Protein AF-D3DZU5-F1 (afdb_monomer)

Sequence (334 aa):
MDNINKTKTSLAKFEEFFSTVYKDEVMEVLEKYPEERTLVVDYENLEMFDPDLADLLIEKPDEVIAASQKAIKNIDPLMKDPKLDIKFKNVSNCIDFVNADSKYIGKLISFEAKVMEAKEPKPILDIAVYECRGCMSLREIPQTINSSLEPSLCPECGGRSFRLLQDESEFLESQLLIVSSDDTSKSLKVLLLRDECSFDLYSMGQEVRITGILKSFSSNYGYEYFLECNLIEILNDSEDSEYDEYGNRNSPEYRTWQKVVIDSDRVCQCCGGSKHLEAHHIFSYQNNPSYRVNLENGIALCKWCHSKYHSYYGKDASPKSLIRFLKRFGRYDG

InterPro domains:
  IPR002711 HNH endonuclease [PF01844] (268-311)
  IPR003615 HNH nuclease [cd00085] (255-310)
  IPR012340 Nucleic acid-binding, OB-fold [G3DSA:2.40.50.140] (101-219)
  IPR012340 Nucleic acid-binding, OB-fold [SSF50249] (16-219)
  IPR027925 MCM, N-terminal domain [PF14551] (13-75)
  IPR031327 Mini-chromosome maintenance protein [PTHR11630] (8-238)
  IPR033762 MCM OB domain [PF17207] (101-216)

Secondary structure (DSSP, 8-state):
-HHHHHHHHHHHHHHHHHHHTSHHHHHHHHHSTTT--EEEEEHHHHHHH-HHHHHHHHH-HHHHHHHHHHHHHHH-TT-----PEEEEES-S-B--GGG-SGGGTTSEEEEEEEEEEEPPPEEEEEEEEEEETTT--EEEEE-BTTB----SS-TTT----EEE-GGGSEEEEEEEEEEE-TT-S-EEEEEEEGGG--SSS--TT-EEEEEEEEEEEEETTEEEEEEEEEEEEETT--SS-TT-SS--TTSHHHHHHHHHHHHHH-S-TTT---SSEEEEESS-TTT-GGGTT-GGGEEEEEHHHHHHHHHHH-S---HHHHHHHHHHH-----

pLDDT: mean 88.29, std 12.1, range [35.97, 98.38]

Organism: Methanobrevibacter ruminantium (strain ATCC 35063 / DSM 1093 / JCM 13430 / OCM 146 / M1) (NCBI:txid634498)

Structure (mmCIF, N/CA/C/O backbone):
data_AF-D3DZU5-F1
#
_entry.id   AF-D3DZU5-F1
#
loop_
_atom_site.group_PDB
_atom_site.id
_atom_site.type_symbol
_atom_site.label_atom_id
_atom_site.label_alt_id
_atom_site.label_comp_id
_atom_site.label_asym_id
_atom_site.label_entity_id
_atom_site.label_seq_id
_atom_site.pdbx_PDB_ins_code
_atom_site.Cartn_x
_atom_site.Cartn_y
_atom_site.Cartn_z
_atom_site.occupancy
_atom_site.B_iso_or_equiv
_atom_site.auth_seq_id
_atom_site.auth_comp_id
_atom_site.auth_asym_id
_atom_site.auth_atom_id
_atom_site.pdbx_PDB_model_num
ATOM 1 N N . MET A 1 1 ? 29.042 -11.470 -1.146 1.00 41.59 1 MET A N 1
ATOM 2 C CA . MET A 1 1 ? 28.561 -12.864 -1.020 1.00 41.59 1 MET A CA 1
ATOM 3 C C . MET A 1 1 ? 27.456 -12.990 0.030 1.00 41.59 1 MET A C 1
ATOM 5 O O . MET A 1 1 ? 26.581 -13.820 -0.165 1.00 41.59 1 MET A O 1
ATOM 9 N N . ASP A 1 2 ? 27.408 -12.122 1.049 1.00 56.72 2 ASP A N 1
ATOM 10 C CA . ASP A 1 2 ? 26.406 -12.210 2.128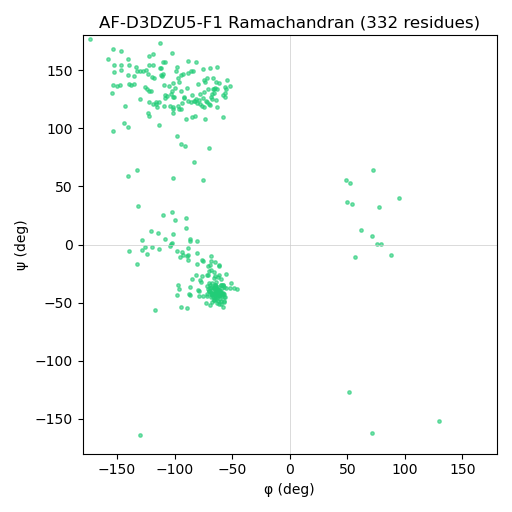 1.00 56.72 2 ASP A CA 1
ATOM 11 C C . ASP A 1 2 ? 24.973 -11.822 1.728 1.00 56.72 2 ASP A C 1
ATOM 13 O O . ASP A 1 2 ? 24.032 -12.471 2.172 1.00 56.72 2 ASP A O 1
ATOM 17 N N . ASN A 1 3 ? 24.780 -10.830 0.845 1.00 50.22 3 ASN A N 1
ATOM 18 C CA . ASN A 1 3 ? 23.428 -10.416 0.432 1.00 50.22 3 ASN A CA 1
ATOM 19 C C . ASN A 1 3 ? 22.677 -11.517 -0.332 1.00 50.22 3 ASN A C 1
ATOM 21 O O . ASN A 1 3 ? 21.539 -11.792 0.009 1.00 50.22 3 ASN A O 1
ATOM 25 N N . ILE A 1 4 ? 23.318 -12.204 -1.287 1.00 53.94 4 ILE A N 1
ATOM 26 C CA . ILE A 1 4 ? 22.681 -13.275 -2.087 1.00 53.94 4 ILE A CA 1
ATOM 27 C C . ILE A 1 4 ? 22.263 -14.461 -1.206 1.00 53.94 4 ILE A C 1
ATOM 29 O O . ILE A 1 4 ? 21.234 -15.087 -1.454 1.00 53.94 4 ILE A O 1
ATOM 33 N N . ASN A 1 5 ? 23.053 -14.771 -0.174 1.00 60.03 5 ASN A N 1
ATOM 34 C CA . ASN A 1 5 ? 22.693 -15.811 0.784 1.00 60.03 5 ASN A CA 1
ATOM 35 C C . ASN A 1 5 ? 21.493 -15.377 1.632 1.00 60.03 5 ASN A C 1
ATOM 37 O O . ASN A 1 5 ? 20.562 -16.159 1.769 1.00 60.03 5 ASN A O 1
ATOM 41 N N . LYS A 1 6 ? 21.453 -14.123 2.105 1.00 60.25 6 LYS A N 1
ATOM 42 C CA . LYS A 1 6 ? 20.307 -13.594 2.862 1.00 60.25 6 LYS A CA 1
ATOM 43 C C . LYS A 1 6 ? 19.007 -13.570 2.048 1.00 60.25 6 LYS A C 1
ATOM 45 O O . LYS A 1 6 ? 17.983 -13.965 2.590 1.00 60.25 6 LYS A O 1
ATOM 50 N N . THR A 1 7 ? 19.036 -13.205 0.760 1.00 60.00 7 THR A N 1
ATOM 51 C CA . THR A 1 7 ? 17.828 -13.208 -0.098 1.00 60.00 7 THR A CA 1
ATOM 52 C C . THR A 1 7 ? 17.324 -14.618 -0.417 1.00 60.00 7 THR A C 1
ATOM 54 O O . THR A 1 7 ? 16.126 -14.839 -0.566 1.00 60.00 7 THR A O 1
ATOM 57 N N . LYS A 1 8 ? 18.224 -15.603 -0.533 1.00 63.75 8 LYS A N 1
ATOM 58 C CA . LYS A 1 8 ? 17.819 -17.013 -0.664 1.00 63.75 8 LYS A CA 1
ATOM 59 C C . LYS A 1 8 ? 17.212 -17.546 0.631 1.00 63.75 8 LYS A C 1
ATOM 61 O O . LYS A 1 8 ? 16.258 -18.313 0.574 1.00 63.75 8 LYS A O 1
ATOM 66 N N . THR A 1 9 ? 17.746 -17.122 1.776 1.00 81.31 9 THR A N 1
ATOM 67 C CA . THR A 1 9 ? 17.198 -17.478 3.085 1.00 81.31 9 THR A CA 1
ATOM 68 C C . THR A 1 9 ? 15.821 -16.854 3.311 1.00 81.31 9 THR A C 1
ATOM 70 O O . THR A 1 9 ? 14.936 -17.553 3.788 1.00 81.31 9 THR A O 1
ATOM 73 N N . SER A 1 10 ? 15.601 -15.585 2.943 1.00 83.00 10 SER A N 1
ATOM 74 C CA . SER A 1 10 ? 14.292 -14.935 3.120 1.00 83.00 10 SER A CA 1
ATOM 75 C C . SER A 1 10 ? 13.194 -15.591 2.284 1.00 83.00 10 SER A C 1
ATOM 77 O O . SER A 1 10 ? 12.098 -15.795 2.791 1.00 83.00 10 SER A O 1
ATOM 79 N N . LEU A 1 11 ? 13.493 -15.990 1.044 1.00 92.12 11 LEU A N 1
ATOM 80 C CA . LEU A 1 11 ? 12.540 -16.705 0.191 1.00 92.12 11 LEU A CA 1
ATOM 81 C C . LEU A 1 11 ? 12.083 -18.026 0.823 1.00 92.12 11 LEU A C 1
ATOM 83 O O . LEU A 1 11 ? 10.885 -18.240 0.954 1.00 92.12 11 LEU A O 1
ATOM 87 N N . ALA A 1 12 ? 13.018 -18.873 1.265 1.00 92.38 12 ALA A N 1
ATOM 88 C CA . ALA A 1 12 ? 12.675 -20.156 1.882 1.00 92.38 12 ALA A CA 1
ATOM 89 C C . ALA A 1 12 ? 11.871 -19.975 3.183 1.00 92.38 12 ALA A C 1
ATOM 91 O O . ALA A 1 12 ? 10.918 -20.708 3.432 1.00 92.38 12 ALA A O 1
ATOM 92 N N . LYS A 1 13 ? 12.219 -18.961 3.988 1.00 93.75 13 LYS A N 1
ATOM 93 C CA . LYS A 1 13 ? 11.464 -18.618 5.200 1.00 93.75 13 LYS A CA 1
ATOM 94 C C . LYS A 1 13 ? 10.037 -18.165 4.878 1.00 93.75 13 LYS A C 1
ATOM 96 O O . LYS A 1 13 ? 9.116 -18.572 5.573 1.00 93.75 13 LYS A O 1
ATOM 101 N N . PHE A 1 14 ? 9.829 -17.373 3.822 1.00 96.00 14 PHE A N 1
ATOM 102 C CA . PHE A 1 14 ? 8.476 -16.996 3.399 1.00 96.00 14 PHE A CA 1
ATOM 103 C C . PHE A 1 14 ? 7.679 -18.172 2.833 1.00 96.00 14 PHE A C 1
ATOM 105 O O . PHE A 1 14 ? 6.482 -18.252 3.088 1.00 96.00 14 PHE A O 1
ATOM 112 N N . GLU A 1 15 ? 8.309 -19.096 2.102 1.00 94.31 15 GLU A N 1
ATOM 113 C CA . GLU A 1 15 ? 7.637 -20.320 1.640 1.00 94.31 15 GLU A CA 1
ATOM 114 C C . GLU A 1 15 ? 7.107 -21.132 2.828 1.00 94.31 15 GLU A C 1
ATOM 116 O O . GLU A 1 15 ? 5.956 -21.571 2.813 1.00 94.31 15 GLU A O 1
ATOM 121 N N . GLU A 1 16 ? 7.913 -21.282 3.882 1.00 94.62 16 GLU A N 1
ATOM 122 C CA . GLU A 1 16 ? 7.499 -21.939 5.123 1.00 94.62 16 GLU A CA 1
ATOM 123 C C . GLU A 1 16 ? 6.405 -21.149 5.853 1.00 94.62 16 GLU A C 1
ATOM 125 O O . GLU A 1 16 ? 5.376 -21.722 6.214 1.00 94.62 16 GLU A O 1
ATOM 130 N N . PHE A 1 17 ? 6.582 -19.837 6.017 1.00 95.44 17 PHE A N 1
ATOM 131 C CA . PHE A 1 17 ? 5.626 -18.952 6.685 1.00 95.44 17 PHE A CA 1
ATOM 132 C C . PHE A 1 17 ? 4.240 -18.992 6.030 1.00 95.44 17 PHE A C 1
ATOM 134 O O . PHE A 1 17 ? 3.236 -19.220 6.705 1.00 95.44 17 PHE A O 1
ATOM 141 N N . PHE A 1 18 ? 4.177 -18.852 4.706 1.00 95.06 18 PHE A N 1
ATOM 142 C CA . PHE A 1 18 ? 2.924 -18.906 3.956 1.00 95.06 18 PHE A CA 1
ATOM 143 C C . PHE A 1 18 ? 2.328 -20.314 3.887 1.00 95.06 18 PHE A C 1
ATOM 145 O O . PHE A 1 18 ? 1.116 -20.451 3.796 1.00 95.06 18 PHE A O 1
ATOM 152 N N . SER A 1 19 ? 3.140 -21.369 3.980 1.00 91.88 19 SER A N 1
ATOM 153 C CA . SER A 1 19 ? 2.632 -22.750 4.000 1.00 91.88 19 SER A CA 1
ATOM 154 C C . SER A 1 19 ? 2.122 -23.198 5.372 1.00 91.88 19 SER A C 1
ATOM 156 O O . SER A 1 19 ? 1.434 -24.219 5.459 1.00 91.88 19 SER A O 1
ATOM 158 N N . THR A 1 20 ? 2.485 -22.486 6.443 1.00 91.12 20 THR A N 1
ATOM 159 C CA . THR A 1 20 ? 2.201 -22.890 7.829 1.00 91.12 20 THR A CA 1
ATOM 160 C C . THR A 1 20 ? 1.298 -21.904 8.558 1.00 91.12 20 THR A C 1
ATOM 162 O O . THR A 1 20 ? 0.249 -22.315 9.044 1.00 91.12 20 THR A O 1
ATOM 165 N N . VAL A 1 21 ? 1.682 -20.628 8.626 1.00 92.69 21 VAL A N 1
ATOM 166 C CA . VAL A 1 21 ? 0.993 -19.596 9.414 1.00 92.69 21 VAL A CA 1
ATOM 167 C C . VAL A 1 21 ? -0.152 -18.959 8.627 1.00 92.69 21 VAL A C 1
ATOM 169 O O . VAL A 1 21 ? -1.230 -18.804 9.180 1.00 92.69 21 VAL A O 1
ATOM 172 N N . TYR A 1 22 ? 0.071 -18.639 7.346 1.00 92.88 22 TYR A N 1
ATOM 173 C CA . TYR A 1 22 ? -0.879 -17.912 6.475 1.00 92.88 22 TYR A CA 1
ATOM 174 C C . TYR A 1 22 ? -1.488 -18.787 5.370 1.00 92.88 22 TYR A C 1
ATOM 176 O O . TYR A 1 22 ? -1.835 -18.317 4.286 1.00 92.88 22 TYR A O 1
ATOM 184 N N . LYS A 1 23 ? -1.544 -20.101 5.599 1.00 91.56 23 LYS A N 1
ATOM 185 C CA . LYS A 1 23 ? -1.913 -21.063 4.558 1.00 91.56 23 LYS A CA 1
ATOM 186 C C . LYS A 1 23 ? -3.328 -20.828 4.033 1.00 91.56 23 LYS A C 1
ATOM 188 O O . LYS A 1 23 ? -3.546 -20.900 2.824 1.00 91.56 23 LYS A O 1
ATOM 193 N N . ASP A 1 24 ? -4.275 -20.591 4.933 1.00 91.06 24 ASP A N 1
ATOM 194 C CA . ASP A 1 24 ? -5.689 -20.480 4.585 1.00 91.06 24 ASP A CA 1
ATOM 195 C C . ASP A 1 24 ? -5.962 -19.164 3.840 1.00 91.06 24 ASP A C 1
ATOM 197 O O . ASP A 1 24 ? -6.602 -19.179 2.791 1.00 91.06 24 ASP A O 1
ATOM 201 N N . GLU A 1 25 ? -5.371 -18.058 4.294 1.00 93.00 25 GLU A N 1
ATOM 202 C CA . GLU A 1 25 ? -5.458 -16.739 3.662 1.00 93.00 25 GLU A CA 1
ATOM 203 C C . GLU A 1 25 ? -4.819 -16.735 2.269 1.00 93.00 25 GLU A C 1
ATOM 205 O O . GLU A 1 25 ? -5.371 -16.176 1.321 1.00 93.00 25 GLU A O 1
ATOM 210 N N . VAL A 1 26 ? -3.669 -17.399 2.111 1.00 91.62 26 VAL A N 1
ATOM 211 C CA . VAL A 1 26 ? -3.023 -17.554 0.801 1.00 91.62 26 VAL A CA 1
ATOM 212 C C . VAL A 1 26 ? -3.919 -18.351 -0.145 1.00 91.62 26 VAL A C 1
ATOM 214 O O . VAL A 1 26 ? -4.090 -17.947 -1.293 1.00 91.62 26 VAL A O 1
ATOM 217 N N . MET A 1 27 ? -4.517 -19.458 0.310 1.00 89.50 27 MET A N 1
ATOM 218 C CA . MET A 1 27 ? -5.436 -20.241 -0.524 1.00 89.50 27 MET A CA 1
ATOM 219 C C . MET A 1 27 ? -6.667 -19.423 -0.932 1.00 89.50 27 MET A C 1
ATOM 221 O O . MET A 1 27 ? -7.034 -19.448 -2.105 1.00 89.50 27 MET A O 1
ATOM 225 N N . GLU A 1 28 ? -7.253 -18.657 -0.012 1.00 90.38 28 GLU A N 1
ATOM 226 C CA . GLU A 1 28 ? -8.416 -17.810 -0.296 1.00 90.38 28 GLU A CA 1
ATOM 227 C C . GLU A 1 28 ? -8.115 -16.764 -1.381 1.00 90.38 28 GLU A C 1
ATOM 229 O O . GLU A 1 28 ? -8.853 -16.660 -2.366 1.00 90.38 28 GLU A O 1
ATOM 234 N N . VAL A 1 29 ? -7.001 -16.034 -1.257 1.00 90.94 29 VAL A N 1
ATOM 235 C CA . VAL A 1 29 ? -6.612 -15.020 -2.251 1.00 90.94 29 VAL A CA 1
ATOM 236 C C . VAL A 1 29 ? -6.294 -15.667 -3.607 1.00 90.94 29 VAL A C 1
ATOM 238 O O . VAL A 1 29 ? -6.661 -15.129 -4.650 1.00 90.94 29 VAL A O 1
ATOM 241 N N . LEU A 1 30 ? -5.662 -16.847 -3.631 1.00 89.12 30 LEU A N 1
ATOM 242 C CA . LEU A 1 30 ? -5.361 -17.572 -4.876 1.00 89.12 30 LEU A CA 1
ATOM 243 C C . LEU A 1 30 ? -6.615 -18.100 -5.594 1.00 89.12 30 LEU A C 1
ATOM 245 O O . LEU A 1 30 ? -6.644 -18.167 -6.831 1.00 89.12 30 LEU A O 1
ATOM 249 N N . GLU A 1 31 ? -7.646 -18.488 -4.843 1.00 88.62 31 GLU A N 1
ATOM 250 C CA . GLU A 1 31 ? -8.932 -18.921 -5.398 1.00 88.62 31 GLU A CA 1
ATOM 251 C C . GLU A 1 31 ? -9.685 -17.763 -6.054 1.00 88.62 31 GLU A C 1
ATOM 253 O O . GLU A 1 31 ? -10.226 -17.936 -7.149 1.00 88.62 31 GLU A O 1
ATOM 258 N N . LYS A 1 32 ? -9.663 -16.585 -5.421 1.00 88.88 32 LYS A N 1
ATOM 259 C CA . LYS A 1 32 ? -10.315 -15.358 -5.902 1.00 88.88 32 LYS A CA 1
ATOM 260 C C . LYS A 1 32 ? -9.459 -14.527 -6.860 1.00 88.88 32 LYS A C 1
ATOM 262 O O . LYS A 1 32 ? -9.854 -13.435 -7.250 1.00 88.88 32 LYS A O 1
ATOM 267 N N . TYR A 1 33 ? -8.271 -14.998 -7.223 1.00 86.31 33 TYR A N 1
ATOM 268 C CA . TYR A 1 33 ? -7.440 -14.332 -8.216 1.00 86.31 33 TYR A CA 1
ATOM 269 C C . TYR A 1 33 ? -8.013 -14.561 -9.631 1.00 86.31 33 TYR A C 1
ATOM 271 O O . TYR A 1 33 ? -8.205 -15.727 -10.015 1.00 86.31 33 TYR A O 1
ATOM 279 N N . PRO A 1 34 ? -8.182 -13.509 -10.465 1.00 85.69 34 PRO A N 1
ATOM 280 C CA . PRO A 1 34 ? -7.553 -12.185 -10.375 1.00 85.69 34 PRO A CA 1
ATOM 281 C C . PRO A 1 34 ? -8.421 -11.050 -9.803 1.00 85.69 34 PRO A C 1
ATOM 283 O O . PRO A 1 34 ? -8.009 -9.891 -9.929 1.00 85.69 34 PRO A O 1
ATOM 286 N N . GLU A 1 35 ? -9.605 -11.341 -9.259 1.00 84.56 35 GLU A N 1
ATOM 287 C CA . GLU A 1 35 ? -10.499 -10.352 -8.645 1.00 84.56 35 GLU A CA 1
ATOM 288 C C . GLU A 1 35 ? -9.919 -9.776 -7.346 1.00 84.56 35 GLU A C 1
ATOM 290 O O . GLU A 1 35 ? -9.907 -8.559 -7.178 1.00 84.56 35 GLU A O 1
ATOM 295 N N . GLU A 1 36 ? -9.378 -10.627 -6.470 1.00 84.50 36 GLU A N 1
ATOM 296 C CA . GLU A 1 36 ? -8.586 -10.216 -5.306 1.00 84.50 36 GLU A CA 1
ATOM 297 C C . GLU A 1 36 ? -7.091 -10.422 -5.589 1.00 84.50 36 GLU A C 1
ATOM 299 O O . GLU A 1 36 ? -6.663 -11.460 -6.103 1.00 84.50 36 GLU A O 1
ATOM 304 N N . ARG A 1 37 ? -6.281 -9.399 -5.287 1.00 87.38 37 ARG A N 1
ATOM 305 C CA . ARG A 1 37 ? -4.832 -9.390 -5.575 1.00 87.38 37 ARG A CA 1
ATOM 306 C C . ARG A 1 37 ? -3.965 -9.047 -4.377 1.00 87.38 37 ARG A C 1
ATOM 308 O O . ARG A 1 37 ? -2.746 -9.108 -4.482 1.00 87.38 37 ARG A O 1
ATOM 315 N N . THR A 1 38 ? -4.577 -8.712 -3.253 1.00 91.62 38 THR A N 1
ATOM 316 C CA . THR A 1 38 ? -3.885 -8.254 -2.055 1.00 91.62 38 THR A CA 1
ATOM 317 C C . THR A 1 38 ? -3.902 -9.353 -0.995 1.00 91.62 38 THR A C 1
ATOM 319 O O . THR A 1 38 ? -4.968 -9.840 -0.633 1.00 91.62 38 THR A O 1
ATOM 322 N N . LEU A 1 39 ? -2.735 -9.697 -0.447 1.00 94.56 39 LEU A N 1
ATOM 323 C CA . LEU A 1 39 ? -2.614 -10.472 0.789 1.00 94.56 39 LEU A CA 1
ATOM 324 C C . LEU A 1 39 ? -2.091 -9.557 1.898 1.00 94.56 39 LEU A C 1
ATOM 326 O O . LEU A 1 39 ? -0.983 -9.026 1.798 1.00 94.56 39 LEU A O 1
ATOM 330 N N . VAL A 1 40 ? -2.876 -9.397 2.963 1.00 95.12 40 VAL A N 1
ATOM 331 C CA . VAL A 1 40 ? -2.475 -8.619 4.142 1.00 95.12 40 VAL A CA 1
ATOM 332 C C . VAL A 1 40 ? -1.850 -9.546 5.181 1.00 95.12 40 VAL A C 1
ATOM 334 O O . VAL A 1 40 ? -2.482 -10.481 5.663 1.00 95.12 40 VAL A O 1
ATOM 337 N N . VAL A 1 41 ? -0.607 -9.257 5.546 1.00 95.75 41 VAL A N 1
ATOM 338 C CA . VAL A 1 41 ? 0.185 -9.971 6.545 1.00 95.75 41 VAL A CA 1
ATOM 339 C C . VAL A 1 41 ? 0.320 -9.093 7.784 1.00 95.75 41 VAL A C 1
ATOM 341 O O . VAL A 1 41 ? 0.767 -7.951 7.720 1.00 95.75 41 VAL A O 1
ATOM 344 N N . ASP A 1 42 ? -0.053 -9.630 8.937 1.00 95.75 42 ASP A N 1
ATOM 345 C CA . ASP A 1 42 ? 0.269 -9.037 10.230 1.00 95.75 42 ASP A CA 1
ATOM 346 C C . ASP A 1 42 ? 1.769 -9.170 10.519 1.00 95.75 42 ASP A C 1
ATOM 348 O O . ASP A 1 42 ? 2.307 -10.285 10.557 1.00 95.75 42 ASP A O 1
ATOM 352 N N . TYR A 1 43 ? 2.438 -8.032 10.706 1.00 93.88 43 TYR A N 1
ATOM 353 C CA . 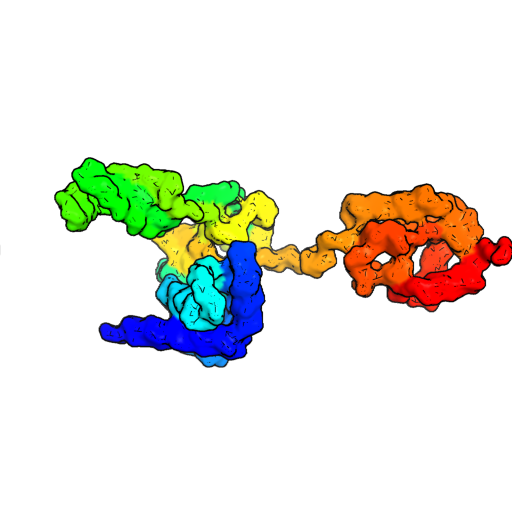TYR A 1 43 ? 3.855 -7.978 11.043 1.00 93.88 43 TYR A CA 1
ATOM 354 C C . TYR A 1 43 ? 4.155 -8.700 12.362 1.00 93.88 43 TYR A C 1
ATOM 356 O O . TYR A 1 43 ? 5.186 -9.362 12.452 1.00 93.88 43 TYR A O 1
ATOM 364 N N . GLU A 1 44 ? 3.256 -8.659 13.350 1.00 92.19 44 GLU A N 1
ATOM 365 C CA . GLU A 1 44 ? 3.458 -9.347 14.632 1.00 92.19 44 GLU A CA 1
ATOM 366 C C . GLU A 1 44 ? 3.556 -10.867 14.436 1.00 92.19 44 GLU A C 1
ATOM 368 O O . GLU A 1 44 ? 4.409 -11.524 15.030 1.00 92.19 44 GLU A O 1
ATOM 373 N N . ASN A 1 45 ? 2.758 -11.434 13.524 1.00 93.69 45 ASN A N 1
ATOM 374 C CA . ASN A 1 45 ? 2.849 -12.857 13.184 1.00 93.69 45 ASN A CA 1
ATOM 375 C C . ASN A 1 45 ? 4.182 -13.195 12.497 1.00 93.69 45 ASN A C 1
ATOM 377 O O . ASN A 1 45 ? 4.744 -14.263 12.744 1.00 93.69 45 ASN A O 1
ATOM 381 N N . LEU A 1 46 ? 4.693 -12.299 11.644 1.00 92.06 46 LEU A N 1
ATOM 382 C CA . LEU A 1 46 ? 6.003 -12.468 11.010 1.00 92.06 46 LEU A CA 1
ATOM 383 C C . LEU A 1 46 ? 7.133 -12.393 12.046 1.00 92.06 46 LEU A C 1
ATOM 385 O O . LEU A 1 46 ? 8.043 -13.215 12.012 1.00 92.06 46 LEU A O 1
ATOM 389 N N . GLU A 1 47 ? 7.047 -11.452 12.984 1.00 90.00 47 GLU A N 1
ATOM 390 C CA . GLU A 1 47 ? 8.008 -11.275 14.075 1.00 90.00 47 GLU A CA 1
ATOM 391 C C . GLU A 1 47 ? 8.014 -12.473 15.032 1.00 90.00 47 GLU A C 1
ATOM 393 O O . GLU A 1 47 ? 9.080 -12.963 15.403 1.00 90.00 47 GLU A O 1
ATOM 398 N N . MET A 1 48 ? 6.840 -13.009 15.377 1.00 89.81 48 MET A N 1
ATOM 399 C CA . MET A 1 48 ? 6.721 -14.227 16.183 1.00 89.81 48 MET A CA 1
ATOM 400 C C . MET A 1 48 ? 7.279 -15.466 15.474 1.00 89.81 48 MET A C 1
ATOM 402 O O . MET A 1 48 ? 7.814 -16.357 16.137 1.00 89.81 48 MET A O 1
ATOM 406 N N . PHE A 1 49 ? 7.132 -15.544 14.149 1.00 92.19 49 PHE A N 1
ATOM 407 C CA . PHE A 1 49 ? 7.658 -16.645 13.346 1.00 92.19 49 PHE A CA 1
ATOM 408 C C . PHE A 1 49 ? 9.182 -16.565 13.207 1.00 92.19 49 PHE A C 1
ATOM 410 O O . PHE A 1 49 ? 9.879 -17.550 13.455 1.00 92.19 49 PHE A O 1
ATOM 417 N N . ASP A 1 50 ? 9.700 -15.399 12.818 1.00 91.19 50 ASP A N 1
ATOM 418 C CA . ASP A 1 50 ? 11.122 -15.180 12.579 1.00 91.19 50 ASP A CA 1
ATOM 419 C C . ASP A 1 50 ? 11.506 -13.699 12.783 1.00 91.19 50 ASP A C 1
ATOM 421 O O . ASP A 1 50 ? 11.367 -12.884 11.863 1.00 91.19 50 ASP A O 1
ATOM 425 N N . PRO A 1 51 ? 12.040 -13.338 13.967 1.00 91.69 51 PRO A N 1
ATOM 426 C CA . PRO A 1 51 ? 12.410 -11.958 14.282 1.00 91.69 51 PRO A CA 1
ATOM 427 C C . PRO A 1 51 ? 13.450 -11.371 13.319 1.00 91.69 51 PRO A C 1
ATOM 429 O O . PRO A 1 51 ? 13.349 -10.210 12.934 1.00 91.69 51 PRO A O 1
ATOM 432 N N . ASP A 1 52 ? 14.420 -12.177 12.867 1.00 93.12 52 ASP A N 1
ATOM 433 C CA . ASP A 1 52 ? 15.460 -11.717 11.936 1.00 93.12 52 ASP A CA 1
ATOM 434 C C . ASP A 1 52 ? 14.865 -11.337 10.570 1.00 93.12 52 ASP A C 1
ATOM 436 O O . ASP A 1 52 ? 15.349 -10.419 9.903 1.00 93.12 52 ASP A O 1
ATOM 440 N N . LEU A 1 53 ? 13.846 -12.072 10.111 1.00 93.69 53 LEU A N 1
ATOM 441 C CA . LEU A 1 53 ? 13.132 -11.771 8.873 1.00 93.69 53 LEU A CA 1
ATOM 442 C C . LEU A 1 53 ? 12.277 -10.508 9.014 1.00 93.69 53 LEU A C 1
ATOM 444 O O . LEU A 1 53 ? 12.240 -9.705 8.081 1.00 93.69 53 LEU A O 1
ATOM 448 N N . ALA A 1 54 ? 11.628 -10.327 10.164 1.00 94.44 54 ALA A N 1
ATOM 449 C CA . ALA A 1 54 ? 10.826 -9.147 10.467 1.00 94.44 54 ALA A CA 1
ATOM 450 C C . ALA A 1 54 ? 11.694 -7.871 10.533 1.00 94.44 54 ALA A C 1
ATOM 452 O O . ALA A 1 54 ? 11.408 -6.891 9.842 1.00 94.44 54 ALA A O 1
ATOM 453 N N . ASP A 1 55 ? 12.843 -7.922 11.213 1.00 94.25 55 ASP A N 1
ATOM 454 C CA . ASP A 1 55 ? 13.829 -6.832 11.214 1.00 94.25 55 ASP A CA 1
ATOM 455 C C . ASP A 1 55 ? 14.352 -6.536 9.799 1.00 94.25 55 ASP A C 1
ATOM 457 O O . ASP A 1 55 ? 14.512 -5.380 9.389 1.00 94.25 55 ASP A O 1
ATOM 461 N N . LEU A 1 56 ? 14.605 -7.586 9.007 1.00 95.88 56 LEU A N 1
ATOM 462 C CA . LEU A 1 56 ? 15.062 -7.431 7.628 1.00 95.88 56 LEU A CA 1
ATOM 463 C C . LEU A 1 56 ? 14.003 -6.760 6.742 1.00 95.88 56 LEU A C 1
ATOM 465 O O . LEU A 1 56 ? 14.380 -5.993 5.855 1.00 95.88 56 LEU A O 1
ATOM 469 N N . LEU A 1 57 ? 12.710 -7.019 6.972 1.00 96.44 57 LEU A N 1
ATOM 470 C CA . LEU A 1 57 ? 11.605 -6.356 6.270 1.00 96.44 57 LEU A CA 1
ATOM 471 C C . LEU A 1 57 ? 11.622 -4.842 6.509 1.00 96.44 57 LEU A C 1
ATOM 473 O O . LEU A 1 57 ? 11.421 -4.079 5.567 1.00 96.44 57 LEU A O 1
ATOM 477 N N . ILE A 1 58 ? 11.909 -4.403 7.737 1.00 96.81 58 ILE A N 1
ATOM 478 C CA . ILE A 1 58 ? 12.023 -2.976 8.064 1.00 96.81 58 ILE A CA 1
ATOM 479 C C . ILE A 1 58 ? 13.233 -2.344 7.372 1.00 96.81 58 ILE A C 1
ATOM 481 O O . ILE A 1 58 ? 13.125 -1.257 6.802 1.00 96.81 58 ILE A O 1
ATOM 485 N N . GLU A 1 59 ? 14.388 -3.011 7.411 1.00 96.38 59 GLU A N 1
ATOM 486 C CA . GLU A 1 59 ? 15.644 -2.454 6.895 1.00 96.38 59 GLU A CA 1
ATOM 487 C C . GLU A 1 59 ? 15.763 -2.513 5.365 1.00 96.38 59 GLU A C 1
ATOM 489 O O . GLU A 1 59 ? 16.445 -1.675 4.771 1.00 96.38 59 GLU A O 1
ATOM 494 N N . LYS A 1 60 ? 15.149 -3.511 4.719 1.00 95.75 60 LYS A N 1
ATOM 495 C CA . LYS A 1 60 ? 15.245 -3.760 3.271 1.00 95.75 60 LYS A CA 1
ATOM 496 C C . LYS A 1 60 ? 13.904 -4.197 2.656 1.00 95.75 60 LYS A C 1
ATOM 498 O O . LYS A 1 60 ? 13.836 -5.266 2.040 1.00 95.75 60 LYS A O 1
ATOM 503 N N . PRO A 1 61 ? 12.847 -3.378 2.761 1.00 96.69 61 PRO A N 1
ATOM 504 C CA . PRO A 1 61 ? 11.504 -3.751 2.329 1.00 96.69 61 PRO A CA 1
ATOM 505 C C . PRO A 1 61 ? 11.427 -4.159 0.858 1.00 96.69 61 PRO A C 1
ATOM 507 O O . PRO A 1 61 ? 10.870 -5.210 0.571 1.00 96.69 61 PRO A O 1
ATOM 510 N N . ASP A 1 62 ? 12.045 -3.414 -0.067 1.00 93.38 62 ASP A N 1
ATOM 511 C CA . ASP A 1 62 ? 11.981 -3.735 -1.504 1.00 93.38 62 ASP A CA 1
ATOM 512 C C . ASP A 1 62 ? 12.497 -5.166 -1.804 1.00 93.38 62 ASP A C 1
ATOM 514 O O . ASP A 1 62 ? 11.887 -5.910 -2.572 1.00 93.38 62 ASP A O 1
ATOM 518 N N . GLU A 1 63 ? 13.604 -5.590 -1.171 1.00 93.69 63 GLU A N 1
ATOM 519 C CA . GLU A 1 63 ? 14.172 -6.938 -1.357 1.00 93.69 63 GLU A CA 1
ATOM 520 C C . GLU A 1 63 ? 13.288 -8.025 -0.720 1.00 93.69 63 GLU A C 1
ATOM 522 O O . GLU A 1 63 ? 13.130 -9.116 -1.275 1.00 93.69 63 GLU A O 1
ATOM 527 N N . VAL A 1 64 ? 12.737 -7.745 0.463 1.00 95.88 64 VAL A N 1
ATOM 528 C CA . VAL A 1 64 ? 11.994 -8.717 1.277 1.00 95.88 64 VAL A CA 1
ATOM 529 C C . VAL A 1 64 ? 10.570 -8.916 0.753 1.00 95.88 64 VAL A C 1
ATOM 531 O O . VAL A 1 64 ? 10.126 -10.058 0.653 1.00 95.88 64 VAL A O 1
ATOM 534 N N . ILE A 1 65 ? 9.892 -7.846 0.329 1.00 95.75 65 ILE A N 1
ATOM 535 C CA . ILE A 1 65 ? 8.570 -7.899 -0.315 1.00 95.75 65 ILE A CA 1
ATOM 536 C C . ILE A 1 65 ? 8.662 -8.646 -1.653 1.00 95.75 65 ILE A C 1
ATOM 538 O O . ILE A 1 65 ? 7.847 -9.519 -1.941 1.00 95.75 65 ILE A O 1
ATOM 542 N N . ALA A 1 66 ? 9.706 -8.401 -2.452 1.00 93.00 66 ALA A N 1
ATOM 543 C CA . ALA A 1 66 ? 9.915 -9.161 -3.686 1.00 93.00 66 ALA A CA 1
ATOM 544 C C . ALA A 1 66 ? 10.147 -10.663 -3.413 1.00 93.00 66 ALA A C 1
ATOM 546 O O . ALA A 1 66 ? 9.700 -11.524 -4.178 1.00 93.00 66 ALA A O 1
ATOM 547 N N . ALA A 1 67 ? 10.840 -10.998 -2.318 1.00 94.56 67 ALA A N 1
ATOM 548 C CA . ALA A 1 67 ? 11.028 -12.384 -1.899 1.00 94.56 67 ALA A CA 1
ATOM 549 C C . ALA A 1 67 ? 9.714 -13.037 -1.440 1.00 94.56 67 ALA A C 1
ATOM 551 O O . ALA A 1 67 ? 9.480 -14.194 -1.791 1.00 94.56 67 ALA A O 1
ATOM 552 N N . SER A 1 68 ? 8.846 -12.312 -0.723 1.00 94.88 68 SER A N 1
ATOM 553 C CA . SER A 1 68 ? 7.545 -12.827 -0.279 1.00 94.88 68 SER A CA 1
ATOM 554 C C . SER A 1 68 ? 6.595 -13.070 -1.457 1.00 94.88 68 SER A C 1
ATOM 556 O O . SER A 1 68 ? 6.015 -14.149 -1.564 1.00 94.88 68 SER A O 1
ATOM 558 N N . GLN A 1 69 ? 6.531 -12.148 -2.422 1.00 93.56 69 GLN A N 1
ATOM 559 C CA . GLN A 1 69 ? 5.774 -12.336 -3.667 1.00 93.56 69 GLN A CA 1
ATOM 560 C C . GLN A 1 69 ? 6.242 -13.576 -4.437 1.00 93.56 69 GLN A C 1
ATOM 562 O O . GLN A 1 69 ? 5.438 -14.360 -4.943 1.00 93.56 69 GLN A O 1
ATOM 567 N N . LYS A 1 70 ? 7.561 -13.785 -4.509 1.00 92.62 70 LYS A N 1
ATOM 568 C CA . LYS A 1 70 ? 8.138 -14.956 -5.171 1.00 92.62 70 LYS A CA 1
ATOM 569 C C . LYS A 1 70 ? 7.862 -16.259 -4.417 1.00 92.62 70 LYS A C 1
ATOM 571 O O . LYS A 1 70 ? 7.662 -17.284 -5.062 1.00 92.62 70 LYS A O 1
ATOM 576 N N . ALA A 1 71 ? 7.834 -16.228 -3.087 1.00 93.38 71 ALA A N 1
ATOM 577 C CA . ALA A 1 71 ? 7.494 -17.393 -2.280 1.00 93.38 71 ALA A CA 1
ATOM 578 C C . ALA A 1 71 ? 6.069 -17.884 -2.572 1.00 93.38 71 ALA A C 1
ATOM 580 O O . ALA A 1 71 ? 5.886 -19.077 -2.800 1.00 93.38 71 ALA A O 1
ATOM 581 N N . ILE A 1 72 ? 5.086 -16.979 -2.679 1.00 91.44 72 ILE A N 1
ATOM 582 C CA . ILE A 1 72 ? 3.709 -17.362 -3.038 1.00 91.44 72 ILE A CA 1
ATOM 583 C C . ILE A 1 72 ? 3.655 -18.020 -4.419 1.00 91.44 72 ILE A C 1
ATOM 585 O O . ILE A 1 72 ? 3.027 -19.063 -4.577 1.00 91.44 72 ILE A O 1
ATOM 589 N N . LYS A 1 73 ? 4.374 -17.472 -5.407 1.00 89.44 73 LYS A N 1
ATOM 590 C CA . LYS A 1 73 ? 4.468 -18.079 -6.746 1.00 89.44 73 LYS A CA 1
ATOM 591 C C . LYS A 1 73 ? 5.021 -19.507 -6.718 1.00 89.44 73 LYS A C 1
ATOM 593 O O . LYS A 1 73 ? 4.610 -20.329 -7.528 1.00 89.44 73 LYS A O 1
ATOM 598 N N . ASN A 1 74 ? 5.953 -19.802 -5.811 1.00 89.25 74 ASN A N 1
ATOM 599 C CA . ASN A 1 74 ? 6.566 -21.126 -5.704 1.00 89.25 74 ASN A CA 1
ATOM 600 C C . ASN A 1 74 ? 5.663 -22.156 -5.010 1.00 89.25 74 ASN A C 1
ATOM 602 O O . ASN A 1 74 ? 5.745 -23.341 -5.336 1.00 89.25 74 ASN A O 1
ATOM 606 N N . ILE A 1 75 ? 4.829 -21.724 -4.061 1.00 86.56 75 ILE A N 1
ATOM 607 C CA . ILE A 1 75 ? 3.913 -22.610 -3.324 1.00 86.56 75 ILE A CA 1
ATOM 608 C C . ILE A 1 75 ? 2.520 -22.699 -3.960 1.00 86.56 75 ILE A C 1
ATOM 610 O O . ILE A 1 75 ? 1.730 -23.535 -3.528 1.00 86.56 75 ILE A O 1
ATOM 614 N N . ASP A 1 76 ? 2.220 -21.868 -4.967 1.00 84.19 76 ASP A N 1
ATOM 615 C CA . ASP A 1 76 ? 0.947 -21.864 -5.692 1.00 84.19 76 ASP A CA 1
ATOM 616 C C . ASP A 1 76 ? 0.662 -23.245 -6.322 1.00 84.19 76 ASP A C 1
ATOM 618 O O . ASP A 1 76 ? 1.307 -23.630 -7.307 1.00 84.19 76 ASP A O 1
ATOM 622 N N . PRO A 1 77 ? -0.334 -23.998 -5.813 1.00 76.75 77 PRO A N 1
ATOM 623 C CA . PRO A 1 77 ? -0.666 -25.310 -6.353 1.00 76.75 77 PRO A CA 1
ATOM 624 C C . PRO A 1 77 ? -1.338 -25.227 -7.731 1.00 76.75 77 PRO A C 1
ATOM 626 O O . PRO A 1 77 ? -1.385 -26.230 -8.445 1.00 76.75 77 PRO A O 1
ATOM 629 N N . LEU A 1 78 ? -1.871 -24.060 -8.110 1.00 75.62 78 LEU A N 1
ATOM 630 C CA . LEU A 1 78 ? -2.612 -23.848 -9.353 1.00 75.62 78 LEU A CA 1
ATOM 631 C C . LEU A 1 78 ? -1.705 -23.446 -10.528 1.00 75.62 78 LEU A C 1
ATOM 633 O O . LEU A 1 78 ? -2.176 -23.447 -11.665 1.00 75.62 78 LEU A O 1
ATOM 637 N N . MET A 1 79 ? -0.426 -23.132 -10.274 1.00 74.06 79 MET A N 1
ATOM 638 C CA . MET A 1 79 ? 0.560 -22.673 -11.267 1.00 74.06 79 MET A CA 1
ATOM 639 C C . MET A 1 79 ? 0.047 -21.516 -12.148 1.00 74.06 79 MET A C 1
ATOM 641 O O . MET A 1 79 ? 0.343 -21.457 -13.344 1.00 74.06 79 MET A O 1
ATOM 645 N N . LYS A 1 80 ? -0.733 -20.593 -11.571 1.00 72.50 80 LYS A N 1
ATOM 646 C CA . LYS A 1 80 ? -1.316 -19.443 -12.285 1.00 72.50 80 LYS A CA 1
ATOM 647 C C . LYS A 1 80 ? -0.326 -18.281 -12.472 1.00 72.50 80 LYS A C 1
ATOM 649 O O . LYS A 1 80 ? -0.659 -17.325 -13.164 1.00 72.50 80 LYS A O 1
ATOM 654 N N . ASP A 1 81 ? 0.860 -18.362 -11.865 1.00 77.12 81 ASP A N 1
ATOM 655 C CA . ASP A 1 81 ? 1.851 -17.275 -11.752 1.00 77.12 81 ASP A CA 1
ATOM 656 C C . ASP A 1 81 ? 1.233 -15.945 -11.266 1.00 77.12 81 ASP A C 1
ATOM 658 O O . ASP A 1 81 ? 1.337 -14.906 -11.930 1.00 77.12 81 ASP A O 1
ATOM 662 N N . PRO A 1 82 ? 0.549 -15.958 -10.109 1.00 81.88 82 PRO A N 1
ATOM 663 C CA . PRO A 1 82 ? -0.215 -14.811 -9.648 1.00 81.88 82 PRO A CA 1
ATOM 664 C C . PRO A 1 82 ? 0.712 -13.632 -9.319 1.00 81.88 82 PRO A C 1
ATOM 666 O O . PRO A 1 82 ? 1.733 -13.768 -8.639 1.00 81.88 82 PRO A O 1
ATOM 669 N N . LYS A 1 83 ? 0.343 -12.441 -9.798 1.00 85.62 83 LYS A N 1
ATOM 670 C CA . LYS A 1 83 ? 0.952 -11.165 -9.389 1.00 85.62 83 LYS A CA 1
ATOM 671 C C . LYS A 1 83 ? 0.149 -10.608 -8.202 1.00 85.62 83 LYS A C 1
ATOM 673 O O . LYS A 1 83 ? -0.790 -9.849 -8.430 1.00 85.62 83 LYS A O 1
ATOM 678 N N . LEU A 1 84 ? 0.473 -11.048 -6.981 1.00 90.00 84 LEU A N 1
ATOM 679 C CA . LEU A 1 84 ? -0.151 -10.550 -5.746 1.00 90.00 84 LEU A CA 1
ATOM 680 C C . LEU A 1 84 ? 0.668 -9.425 -5.103 1.00 90.00 84 LEU A C 1
ATOM 682 O O . LEU A 1 84 ? 1.903 -9.454 -5.106 1.00 90.00 84 LEU A O 1
ATOM 686 N N . ASP A 1 85 ? -0.029 -8.479 -4.489 1.00 91.56 85 ASP A N 1
ATOM 687 C CA . ASP A 1 85 ? 0.536 -7.443 -3.636 1.00 91.56 85 ASP A CA 1
ATOM 688 C C . ASP A 1 85 ? 0.529 -7.915 -2.181 1.00 91.56 85 ASP A C 1
ATOM 690 O O . ASP A 1 85 ? -0.505 -8.314 -1.644 1.00 91.56 85 ASP A O 1
ATOM 694 N N . ILE A 1 86 ? 1.697 -7.879 -1.538 1.00 95.31 86 ILE A N 1
ATOM 695 C CA . ILE A 1 86 ? 1.846 -8.277 -0.135 1.00 95.31 86 ILE A CA 1
ATOM 696 C C . ILE A 1 86 ? 1.917 -7.019 0.712 1.00 95.31 86 ILE A C 1
ATOM 698 O O . ILE A 1 86 ? 2.840 -6.208 0.571 1.00 95.31 86 ILE A O 1
ATOM 702 N N . LYS A 1 87 ? 0.927 -6.859 1.583 1.00 96.56 87 LYS A N 1
ATOM 703 C CA . LYS A 1 87 ? 0.769 -5.690 2.445 1.00 96.56 87 LYS A CA 1
ATOM 704 C C . LYS A 1 87 ? 1.028 -6.069 3.890 1.00 96.56 87 LYS A C 1
ATOM 706 O O . LYS A 1 87 ? 0.699 -7.177 4.296 1.00 96.56 87 LYS A O 1
ATOM 711 N N . PHE A 1 88 ? 1.610 -5.160 4.660 1.00 96.88 88 PHE A N 1
ATOM 712 C CA . PHE A 1 88 ? 1.979 -5.396 6.050 1.00 96.88 88 PHE A CA 1
ATOM 713 C C . PHE A 1 88 ? 1.234 -4.432 6.966 1.00 96.88 88 PHE A C 1
ATOM 715 O O . PHE A 1 88 ? 1.381 -3.215 6.846 1.00 96.88 88 PHE A O 1
ATOM 722 N N . LYS A 1 89 ? 0.452 -4.987 7.893 1.00 95.00 89 LYS A N 1
ATOM 723 C CA . LYS A 1 89 ? -0.209 -4.234 8.969 1.00 95.00 89 LYS A CA 1
ATOM 724 C C . LYS A 1 89 ? 0.538 -4.404 10.288 1.00 95.00 89 LYS A C 1
ATOM 726 O O . LYS A 1 89 ? 1.362 -5.309 10.412 1.00 95.00 89 LYS A O 1
ATOM 731 N N . ASN A 1 90 ? 0.239 -3.547 11.265 1.00 91.25 90 ASN A N 1
ATOM 732 C CA . ASN A 1 90 ? 0.824 -3.591 12.616 1.00 91.25 90 ASN A CA 1
ATOM 733 C C . ASN A 1 90 ? 2.367 -3.588 12.639 1.00 91.25 90 ASN A C 1
ATOM 735 O O . ASN A 1 90 ? 2.995 -4.216 13.486 1.00 91.25 90 ASN A O 1
ATOM 739 N N . VAL A 1 91 ? 3.005 -2.879 11.698 1.00 94.06 91 VAL A N 1
ATOM 740 C CA . VAL A 1 91 ? 4.473 -2.795 11.633 1.00 94.06 91 VAL A CA 1
ATOM 741 C C . VAL A 1 91 ? 5.023 -2.095 12.877 1.00 94.06 91 VAL A C 1
ATOM 743 O O . VAL A 1 91 ? 4.675 -0.950 13.163 1.00 94.06 91 VAL A O 1
ATOM 746 N N . SER A 1 92 ? 5.937 -2.766 13.584 1.00 89.75 92 SER A N 1
ATOM 747 C CA . SER A 1 92 ? 6.474 -2.296 14.870 1.00 89.75 92 SER A CA 1
ATOM 748 C C . SER A 1 92 ? 7.303 -1.011 14.766 1.00 89.75 92 SER A C 1
ATOM 750 O O . SER A 1 92 ? 7.387 -0.249 15.731 1.00 89.75 92 SER A O 1
ATOM 752 N N . ASN A 1 93 ? 7.871 -0.715 13.589 1.00 91.12 93 ASN A N 1
ATOM 753 C CA . ASN A 1 93 ? 8.564 0.543 13.288 1.00 91.12 93 ASN A CA 1
ATOM 754 C C . ASN A 1 93 ? 7.578 1.710 13.073 1.00 91.12 93 ASN A C 1
ATOM 756 O O . ASN A 1 93 ? 7.578 2.379 12.033 1.00 91.12 93 ASN A O 1
ATOM 760 N N . CYS A 1 94 ? 6.722 1.928 14.072 1.00 93.56 94 CYS A N 1
ATOM 761 C CA . CYS A 1 94 ? 5.777 3.027 14.148 1.00 93.56 94 CYS A CA 1
ATOM 762 C C . CYS A 1 94 ? 6.489 4.276 14.682 1.00 93.56 94 CYS A C 1
ATOM 764 O O . CYS A 1 94 ? 6.893 4.336 15.846 1.00 93.56 94 CYS A O 1
ATOM 766 N N . ILE A 1 95 ? 6.671 5.273 13.822 1.00 94.75 95 ILE A N 1
ATOM 767 C CA . ILE A 1 95 ? 7.392 6.507 14.131 1.00 94.75 95 ILE A CA 1
ATOM 768 C C . ILE A 1 95 ? 6.423 7.681 14.236 1.00 94.75 95 ILE A C 1
ATOM 770 O O . ILE A 1 95 ? 5.356 7.693 13.632 1.00 94.75 95 ILE A O 1
ATOM 774 N N . ASP A 1 96 ? 6.830 8.720 14.956 1.00 93.25 96 ASP A N 1
ATOM 775 C CA . ASP A 1 96 ? 6.160 10.014 14.861 1.00 93.25 96 ASP A CA 1
ATOM 776 C C . ASP A 1 96 ? 6.368 10.593 13.448 1.00 93.25 96 ASP A C 1
ATOM 778 O O . ASP A 1 96 ? 7.502 10.663 12.957 1.00 93.25 96 ASP A O 1
ATOM 782 N N . PHE A 1 97 ? 5.283 11.029 12.805 1.00 92.38 97 PHE A N 1
ATOM 783 C CA . PHE A 1 97 ? 5.269 11.654 11.481 1.00 92.38 97 PHE A CA 1
ATOM 784 C C . PHE A 1 97 ? 6.315 12.775 11.333 1.00 92.38 97 PHE A C 1
ATOM 786 O O . PHE A 1 97 ? 6.978 12.921 10.292 1.00 92.38 97 PHE A O 1
ATOM 793 N N . VAL A 1 98 ? 6.523 13.560 12.396 1.00 90.75 98 VAL A N 1
ATOM 794 C CA . VAL A 1 98 ? 7.508 14.651 12.406 1.00 90.75 98 VAL A CA 1
ATOM 795 C C . VAL A 1 98 ? 8.919 14.116 12.135 1.00 90.75 98 VAL A C 1
ATOM 797 O O . VAL A 1 98 ? 9.687 14.741 11.394 1.00 90.75 98 VAL A O 1
ATOM 800 N N . ASN A 1 99 ? 9.212 12.908 12.619 1.00 91.75 99 ASN A N 1
ATOM 801 C CA . ASN A 1 99 ? 10.509 12.240 12.540 1.00 91.75 99 ASN A CA 1
ATOM 802 C C . ASN A 1 99 ? 10.738 11.443 11.244 1.00 91.75 99 ASN A C 1
ATOM 804 O O . ASN A 1 99 ? 11.777 10.795 11.125 1.00 91.75 99 ASN A O 1
ATOM 808 N N . ALA A 1 100 ? 9.822 11.484 10.270 1.00 91.81 100 ALA A N 1
ATOM 809 C CA . ALA A 1 100 ? 10.041 10.898 8.944 1.00 91.81 100 ALA A CA 1
ATOM 810 C C . ALA A 1 100 ? 11.094 11.706 8.151 1.00 91.81 100 ALA A C 1
ATOM 812 O O . ALA A 1 100 ? 10.759 12.625 7.400 1.00 91.81 100 ALA A O 1
ATOM 813 N N . ASP A 1 101 ? 12.373 11.428 8.386 1.00 90.94 101 ASP A N 1
ATOM 814 C CA . ASP A 1 101 ? 13.533 12.159 7.869 1.00 90.94 101 ASP A CA 1
ATOM 815 C C . ASP A 1 101 ? 14.577 11.207 7.238 1.00 90.94 101 ASP A C 1
ATOM 817 O O . ASP A 1 101 ? 14.293 10.050 6.915 1.00 90.94 101 ASP A O 1
ATOM 821 N N . SER A 1 102 ? 15.805 11.691 7.025 1.00 93.69 102 SER A N 1
ATOM 822 C CA . SER A 1 102 ? 16.820 10.982 6.243 1.00 93.69 102 SER A CA 1
ATOM 823 C C . SER A 1 102 ? 17.237 9.616 6.800 1.00 93.69 102 SER A C 1
ATOM 825 O O . SER A 1 102 ? 17.652 8.765 6.014 1.00 93.69 102 SER A O 1
ATOM 827 N N . LYS A 1 103 ? 17.121 9.363 8.115 1.00 94.50 103 LYS A N 1
ATOM 828 C CA . LYS A 1 103 ? 17.480 8.052 8.711 1.00 94.50 103 LYS A CA 1
ATOM 829 C C . LYS A 1 103 ? 16.516 6.930 8.318 1.00 94.50 103 LYS A C 1
ATOM 831 O O . LYS A 1 103 ? 16.876 5.764 8.469 1.00 94.50 103 LYS A O 1
ATOM 836 N N . TYR A 1 104 ? 15.325 7.270 7.827 1.00 96.06 104 TYR A N 1
ATOM 837 C CA . TYR A 1 104 ? 14.312 6.299 7.414 1.00 96.06 104 TYR A CA 1
ATOM 838 C C . TYR A 1 104 ? 14.226 6.103 5.900 1.00 96.06 104 TYR A C 1
ATOM 840 O O . TYR A 1 104 ? 13.415 5.301 5.448 1.00 96.06 104 TYR A O 1
ATOM 848 N N . ILE A 1 105 ? 15.057 6.786 5.103 1.00 95.88 105 ILE A N 1
ATOM 849 C CA . ILE A 1 105 ? 15.079 6.569 3.650 1.00 95.88 105 ILE A CA 1
ATOM 850 C C . ILE A 1 105 ? 15.377 5.093 3.355 1.00 95.88 105 ILE A C 1
ATOM 852 O O . ILE A 1 105 ? 16.367 4.544 3.837 1.00 95.88 105 ILE A O 1
ATOM 856 N N . GLY A 1 106 ? 14.536 4.480 2.526 1.00 95.75 106 GLY A N 1
ATOM 857 C CA . GLY A 1 106 ? 14.622 3.082 2.115 1.00 95.75 106 GLY A CA 1
ATOM 858 C C . GLY A 1 106 ? 14.097 2.086 3.147 1.00 95.75 106 GLY A C 1
ATOM 859 O O . GLY A 1 106 ? 14.129 0.894 2.868 1.00 95.75 106 GLY A O 1
ATOM 860 N N . LYS A 1 107 ? 13.612 2.544 4.308 1.00 97.69 107 LYS A N 1
ATOM 861 C CA . LYS A 1 107 ? 13.060 1.683 5.361 1.00 97.69 107 LYS A CA 1
ATOM 862 C C . LYS A 1 107 ? 11.540 1.630 5.305 1.00 97.69 107 LYS A C 1
ATOM 864 O O . LYS A 1 107 ? 10.902 2.599 4.885 1.00 97.69 107 LYS A O 1
ATOM 869 N N . LEU A 1 108 ? 10.978 0.520 5.782 1.00 98.12 108 LEU A N 1
ATOM 870 C CA . LEU A 1 108 ? 9.543 0.404 6.031 1.00 98.12 108 LEU A CA 1
ATOM 871 C C . LEU A 1 108 ? 9.215 1.129 7.336 1.00 98.12 108 LEU A C 1
ATOM 873 O O . LEU A 1 108 ? 9.763 0.798 8.390 1.00 98.12 108 LEU A O 1
ATOM 877 N N . ILE A 1 109 ? 8.346 2.128 7.260 1.00 97.94 109 ILE A N 1
ATOM 878 C CA . ILE A 1 109 ? 7.878 2.897 8.412 1.00 97.94 109 ILE A CA 1
ATOM 879 C C . ILE A 1 109 ? 6.357 2.861 8.466 1.00 97.94 109 ILE A C 1
ATOM 881 O O . ILE A 1 109 ? 5.700 2.795 7.427 1.00 97.94 109 ILE A O 1
ATOM 885 N N . SER A 1 110 ? 5.816 2.939 9.676 1.00 97.75 110 SER A N 1
ATOM 886 C CA . SER A 1 110 ? 4.399 3.195 9.919 1.00 97.75 110 SER A CA 1
ATOM 887 C C . SER A 1 110 ? 4.252 4.503 10.694 1.00 97.75 110 SER A C 1
ATOM 889 O O . SER A 1 110 ? 5.115 4.833 11.509 1.00 97.75 110 SER A O 1
ATOM 891 N N . PHE A 1 111 ? 3.218 5.289 10.417 1.00 96.38 111 PHE A N 1
ATOM 892 C CA . PHE A 1 111 ? 2.893 6.488 11.192 1.00 96.38 111 PHE A CA 1
ATOM 893 C C . PHE A 1 111 ? 1.420 6.860 11.026 1.00 96.38 111 PHE A C 1
ATOM 895 O O . PHE A 1 111 ? 0.775 6.492 10.043 1.00 96.38 111 PHE A O 1
ATOM 902 N N . GLU A 1 112 ? 0.907 7.638 11.973 1.00 95.69 112 GLU A N 1
ATOM 903 C CA . GLU A 1 112 ? -0.437 8.213 11.915 1.00 95.69 112 GLU A CA 1
ATOM 904 C C . GLU A 1 112 ? -0.376 9.641 11.362 1.00 95.69 112 GLU A C 1
ATOM 906 O O . GLU A 1 112 ? 0.547 10.405 11.664 1.00 95.69 112 GLU A O 1
ATOM 911 N N . ALA A 1 113 ? -1.335 9.996 10.511 1.00 95.81 113 ALA A N 1
ATOM 912 C CA . ALA A 1 113 ? -1.435 11.314 9.899 1.00 95.81 113 ALA A CA 1
ATOM 913 C C . ALA A 1 113 ? -2.885 11.644 9.521 1.00 95.81 113 ALA A C 1
ATOM 915 O O . ALA A 1 113 ? -3.763 10.786 9.502 1.00 95.81 113 ALA A O 1
ATOM 916 N N . LYS A 1 114 ? -3.125 12.907 9.174 1.00 95.56 114 LYS A N 1
ATOM 917 C CA . LYS A 1 114 ? -4.376 13.414 8.617 1.00 95.56 114 LYS A CA 1
ATOM 918 C C . LYS A 1 114 ? -4.242 13.679 7.130 1.00 95.56 114 LYS A C 1
ATOM 920 O O . LYS A 1 114 ? -3.266 14.288 6.681 1.00 95.56 114 LYS A O 1
ATOM 925 N N . VAL A 1 115 ? -5.250 13.269 6.369 1.00 95.81 115 VAL A N 1
ATOM 926 C CA . VAL A 1 115 ? -5.352 13.574 4.940 1.00 95.81 115 VAL A CA 1
ATOM 927 C C . VAL A 1 115 ? -5.627 15.068 4.764 1.00 95.81 115 VAL A C 1
ATOM 929 O O . VAL A 1 115 ? -6.631 15.590 5.238 1.00 95.81 115 VAL A O 1
ATOM 932 N N . MET A 1 116 ? -4.739 15.773 4.068 1.00 94.94 116 MET A N 1
ATOM 933 C CA . MET A 1 116 ? -4.897 17.195 3.739 1.00 94.94 116 MET A CA 1
ATOM 934 C C . MET A 1 116 ? -5.488 17.383 2.344 1.00 94.94 116 MET A C 1
ATOM 936 O O . MET A 1 116 ? -6.308 18.271 2.129 1.00 94.94 116 MET A O 1
ATOM 940 N N . GLU A 1 117 ? -5.068 16.543 1.400 1.00 94.38 117 GLU A N 1
ATOM 941 C CA . GLU A 1 117 ? -5.521 16.562 0.013 1.00 94.38 117 GLU A CA 1
ATOM 942 C C . GLU A 1 117 ? -5.464 15.139 -0.550 1.00 94.38 117 GLU A C 1
ATOM 944 O O . GLU A 1 117 ? -4.465 14.440 -0.367 1.00 94.38 117 GLU A O 1
ATOM 949 N N . ALA A 1 118 ? -6.509 14.736 -1.271 1.00 93.50 118 ALA A N 1
ATOM 950 C CA . ALA A 1 118 ? -6.534 13.517 -2.065 1.00 93.50 118 ALA A CA 1
ATOM 951 C C . ALA A 1 118 ? -6.672 13.898 -3.540 1.00 93.50 118 ALA A C 1
ATOM 953 O O . ALA A 1 118 ? -7.644 14.547 -3.927 1.00 93.50 118 ALA A O 1
ATOM 954 N N . LYS A 1 119 ? -5.682 13.545 -4.366 1.00 93.56 119 LYS A N 1
ATOM 955 C CA . LYS A 1 119 ? -5.776 13.749 -5.818 1.00 93.56 119 LYS A CA 1
ATOM 956 C C . LYS A 1 119 ? -6.586 12.630 -6.453 1.00 93.56 119 LYS A C 1
ATOM 958 O O . LYS A 1 119 ? -6.654 11.534 -5.908 1.00 93.56 119 LYS A O 1
ATOM 963 N N . GLU A 1 120 ? -7.158 12.897 -7.620 1.00 91.06 120 GLU A N 1
ATOM 964 C CA . GLU A 1 120 ? -7.837 11.864 -8.403 1.00 91.06 120 GLU A CA 1
ATOM 965 C C . GLU A 1 120 ? -6.847 10.751 -8.809 1.00 91.06 120 GLU A C 1
ATOM 967 O O . GLU A 1 120 ? -5.700 11.064 -9.174 1.00 91.06 120 GLU A O 1
ATOM 972 N N . PRO A 1 121 ? -7.265 9.471 -8.745 1.00 93.31 121 PRO A N 1
ATOM 973 C CA . PRO A 1 121 ? -6.513 8.358 -9.311 1.00 93.31 121 PRO A CA 1
ATOM 974 C C . PRO A 1 121 ? -6.191 8.580 -10.791 1.00 93.31 121 PRO A C 1
ATOM 976 O O . PRO A 1 121 ? -6.984 9.142 -11.553 1.00 93.31 121 PRO A O 1
ATOM 979 N N . LYS A 1 122 ? -4.989 8.176 -11.193 1.00 93.19 122 LYS A N 1
ATOM 980 C CA . LYS A 1 122 ? -4.512 8.266 -12.570 1.00 93.19 122 LYS A CA 1
ATOM 981 C C . LYS A 1 122 ? -3.576 7.103 -12.908 1.00 93.19 122 LYS A C 1
ATOM 983 O O . LYS A 1 122 ? -2.793 6.675 -12.051 1.00 93.19 122 LYS A O 1
ATOM 988 N N . PRO A 1 123 ? -3.535 6.677 -14.180 1.00 91.75 123 PRO A N 1
ATOM 989 C CA . PRO A 1 123 ? -2.606 5.650 -14.615 1.00 91.75 123 PRO A CA 1
ATOM 990 C C . PRO A 1 123 ? -1.170 6.187 -14.701 1.00 91.75 123 PRO A C 1
ATOM 992 O O . PRO A 1 123 ? -0.924 7.293 -15.197 1.00 91.75 123 PRO A O 1
ATOM 995 N N . ILE A 1 124 ? -0.210 5.371 -14.275 1.00 90.75 124 ILE A N 1
ATOM 996 C CA . ILE A 1 124 ? 1.227 5.540 -14.523 1.00 90.75 124 ILE A CA 1
ATOM 997 C C . ILE A 1 124 ? 1.760 4.348 -15.317 1.00 90.75 124 ILE A C 1
ATOM 999 O O . ILE A 1 124 ? 1.192 3.261 -15.288 1.00 90.75 124 ILE A O 1
ATOM 1003 N N . LEU A 1 125 ? 2.840 4.566 -16.060 1.00 90.50 125 LEU A N 1
ATOM 1004 C CA . LEU A 1 125 ? 3.496 3.524 -16.846 1.00 90.50 125 LEU A CA 1
ATOM 1005 C C . LEU A 1 125 ? 4.302 2.618 -15.902 1.00 90.50 125 LEU A C 1
ATOM 1007 O O . LEU A 1 125 ? 5.205 3.120 -15.239 1.00 90.50 125 LEU A O 1
ATOM 1011 N N . ASP A 1 126 ? 3.976 1.325 -15.842 1.00 90.75 126 ASP A N 1
ATOM 1012 C CA . ASP A 1 126 ? 4.648 0.319 -14.996 1.00 90.75 126 ASP A CA 1
ATOM 1013 C C . ASP A 1 126 ? 5.730 -0.405 -15.802 1.00 90.75 126 ASP A C 1
ATOM 1015 O O . ASP A 1 126 ? 6.915 -0.384 -15.470 1.00 90.75 126 ASP A O 1
ATOM 1019 N N . ILE A 1 127 ? 5.340 -0.952 -16.957 1.00 92.25 127 ILE A N 1
ATOM 1020 C CA . ILE A 1 127 ? 6.250 -1.600 -17.903 1.00 92.25 127 ILE A CA 1
ATOM 1021 C C . ILE A 1 127 ? 6.109 -0.906 -19.248 1.00 92.25 127 ILE A C 1
ATOM 1023 O O . ILE A 1 127 ? 5.077 -0.994 -19.907 1.00 92.25 127 ILE A O 1
ATOM 1027 N N . ALA A 1 128 ? 7.168 -0.219 -19.666 1.00 94.06 128 ALA A N 1
ATOM 1028 C CA . ALA A 1 128 ? 7.219 0.456 -20.952 1.00 94.06 128 ALA A CA 1
ATOM 1029 C C . ALA A 1 128 ? 7.740 -0.493 -22.034 1.00 94.06 128 ALA A C 1
ATOM 1031 O O . ALA A 1 128 ? 8.861 -0.998 -21.922 1.00 94.06 128 ALA A O 1
ATOM 1032 N N . VAL A 1 129 ? 6.972 -0.688 -23.107 1.00 96.31 129 VAL A N 1
ATOM 1033 C CA . VAL A 1 129 ? 7.420 -1.445 -24.283 1.00 96.31 129 VAL A CA 1
ATOM 1034 C C . VAL A 1 129 ? 7.990 -0.490 -25.323 1.00 96.31 129 VAL A C 1
ATOM 1036 O O . VAL A 1 129 ? 7.292 0.361 -25.872 1.00 96.31 129 VAL A O 1
ATOM 1039 N N . TYR A 1 130 ? 9.278 -0.636 -25.617 1.00 96.06 130 TYR A N 1
ATOM 1040 C CA . TYR A 1 130 ? 9.989 0.154 -26.614 1.00 96.06 130 TYR A CA 1
ATOM 1041 C C . TYR A 1 130 ? 10.321 -0.673 -27.855 1.00 96.06 130 TYR A C 1
ATOM 1043 O O . TYR A 1 130 ? 10.980 -1.707 -27.774 1.00 96.06 130 TYR A O 1
ATOM 1051 N N . GLU A 1 131 ? 9.959 -0.156 -29.025 1.00 96.75 131 GLU A N 1
ATOM 1052 C CA . GLU A 1 131 ? 10.381 -0.673 -30.324 1.00 96.75 131 GLU A CA 1
ATOM 1053 C C . GLU A 1 131 ? 11.656 0.041 -30.789 1.00 96.75 131 GLU A C 1
ATOM 1055 O O . GLU A 1 131 ? 11.717 1.274 -30.869 1.00 96.75 131 GLU A O 1
ATOM 1060 N N . CYS A 1 132 ? 12.696 -0.722 -31.135 1.00 97.25 132 CYS A N 1
ATOM 1061 C CA . CYS A 1 132 ? 13.888 -0.163 -31.763 1.00 97.25 132 CYS A CA 1
ATOM 1062 C C . CYS A 1 132 ? 13.595 0.253 -33.210 1.00 97.25 132 CYS A C 1
ATOM 1064 O O . CYS A 1 132 ? 13.315 -0.592 -34.056 1.00 97.25 132 CYS A O 1
ATOM 1066 N N . ARG A 1 133 ? 13.808 1.527 -33.559 1.00 96.12 133 ARG A N 1
ATOM 1067 C CA . ARG A 1 133 ? 13.586 2.008 -34.938 1.00 96.12 133 ARG A CA 1
ATOM 1068 C C . ARG A 1 133 ? 14.577 1.452 -35.968 1.00 96.12 133 ARG A C 1
ATOM 1070 O O . ARG A 1 133 ? 14.366 1.620 -37.163 1.00 96.12 133 ARG A O 1
ATOM 1077 N N . GLY A 1 134 ? 15.678 0.847 -35.517 1.00 95.56 134 GLY A N 1
ATOM 1078 C CA . GLY A 1 134 ? 16.710 0.283 -36.390 1.00 95.56 134 GLY A CA 1
ATOM 1079 C C . GLY A 1 134 ? 16.441 -1.161 -36.815 1.00 95.56 134 GLY A C 1
ATOM 1080 O O . GLY A 1 134 ? 16.652 -1.497 -37.974 1.00 95.56 134 GLY A O 1
ATOM 1081 N N . CYS A 1 135 ? 15.995 -2.013 -35.888 1.00 96.75 135 CYS A N 1
ATOM 1082 C CA . CYS A 1 135 ? 15.797 -3.448 -36.143 1.00 96.75 135 CYS A CA 1
ATOM 1083 C C . CYS A 1 135 ? 14.412 -3.981 -35.752 1.00 96.75 135 CYS A C 1
ATOM 1085 O O . CYS A 1 135 ? 14.190 -5.181 -35.859 1.00 96.75 135 CYS A O 1
ATOM 1087 N N . MET A 1 136 ? 13.501 -3.115 -35.294 1.00 95.94 136 MET A N 1
ATOM 1088 C CA . MET A 1 136 ? 12.141 -3.459 -34.851 1.00 95.94 136 MET A CA 1
ATOM 1089 C C . MET A 1 136 ? 12.084 -4.414 -33.643 1.00 95.94 136 MET A C 1
ATOM 1091 O O . MET A 1 136 ? 11.021 -4.920 -33.307 1.00 95.94 136 MET A O 1
ATOM 1095 N N . SER A 1 137 ? 13.203 -4.652 -32.946 1.00 95.81 137 SER A N 1
ATOM 1096 C CA . SER A 1 137 ? 13.201 -5.441 -31.710 1.00 95.81 137 SER A CA 1
ATOM 1097 C C . SER A 1 137 ? 12.404 -4.731 -30.612 1.00 95.81 137 SER A C 1
ATOM 1099 O O . SER A 1 137 ? 12.654 -3.544 -30.364 1.00 95.81 137 SER A O 1
ATOM 1101 N N . LEU A 1 138 ? 11.547 -5.469 -29.908 1.00 95.56 138 LEU A N 1
ATOM 1102 C CA . LEU A 1 138 ? 10.809 -4.987 -28.741 1.00 95.56 138 LEU A CA 1
ATOM 1103 C C . LEU A 1 138 ? 11.629 -5.135 -27.453 1.00 95.56 138 LEU A C 1
ATOM 1105 O O . LEU A 1 138 ? 12.469 -6.033 -27.326 1.00 95.56 138 LEU A O 1
ATOM 1109 N N . ARG A 1 139 ? 11.402 -4.228 -26.502 1.00 92.31 139 ARG A N 1
ATOM 1110 C CA . ARG A 1 139 ? 12.056 -4.204 -25.191 1.00 92.31 139 ARG A CA 1
ATOM 1111 C C . ARG A 1 139 ? 11.084 -3.745 -24.117 1.00 92.31 139 ARG A C 1
ATOM 1113 O O . ARG A 1 139 ? 10.646 -2.602 -24.147 1.00 92.31 139 ARG A O 1
ATOM 1120 N N . GLU A 1 140 ? 10.838 -4.608 -23.146 1.00 93.69 140 GLU A N 1
ATOM 1121 C CA . GLU A 1 140 ? 10.137 -4.266 -21.911 1.00 93.69 140 GLU A CA 1
ATOM 1122 C C . GLU A 1 140 ? 11.118 -3.653 -20.911 1.00 93.69 140 GLU A C 1
ATOM 1124 O O . GLU A 1 140 ? 12.140 -4.259 -20.576 1.00 93.69 140 GLU A O 1
ATOM 1129 N N . ILE A 1 141 ? 10.819 -2.441 -20.447 1.00 92.12 141 ILE A N 1
ATOM 1130 C CA . ILE A 1 141 ? 11.598 -1.729 -19.436 1.00 92.12 141 ILE A CA 1
ATOM 1131 C C . ILE A 1 141 ? 10.682 -1.397 -18.254 1.00 92.12 141 ILE A C 1
ATOM 1133 O O . ILE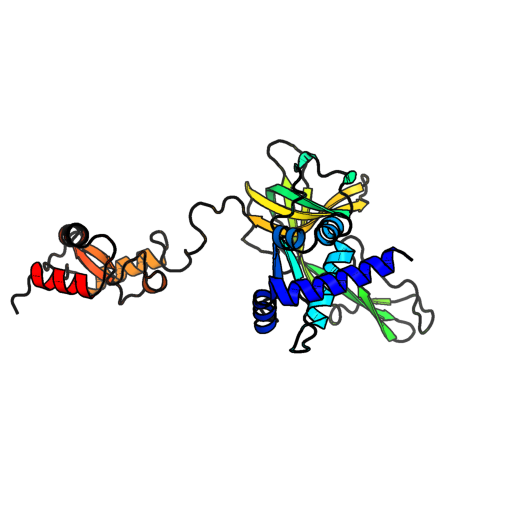 A 1 141 ? 9.829 -0.511 -18.391 1.00 92.12 141 ILE A O 1
ATOM 1137 N N . PRO A 1 142 ? 10.879 -2.045 -17.089 1.00 90.69 142 PRO A N 1
ATOM 1138 C CA . PRO A 1 142 ? 10.232 -1.640 -15.849 1.00 90.69 142 PRO A CA 1
ATOM 1139 C C . PRO A 1 142 ? 10.555 -0.178 -15.549 1.00 90.69 142 PRO A C 1
ATOM 1141 O O . PRO A 1 142 ? 11.720 0.232 -15.566 1.00 90.69 142 PRO A O 1
ATOM 1144 N N . GLN A 1 143 ? 9.520 0.616 -15.332 1.00 89.38 143 GLN A N 1
ATOM 1145 C CA . GLN A 1 143 ? 9.642 2.025 -15.008 1.00 89.38 143 GLN A CA 1
ATOM 1146 C C . GLN A 1 143 ? 9.773 2.200 -13.499 1.00 89.38 143 GLN A C 1
ATOM 1148 O O . GLN A 1 143 ? 9.384 1.345 -12.706 1.00 89.38 143 GLN A O 1
ATOM 1153 N N . THR A 1 144 ? 10.329 3.334 -13.088 1.00 77.50 144 THR A N 1
ATOM 1154 C CA . THR A 1 144 ? 10.278 3.748 -11.691 1.00 77.50 144 THR A CA 1
ATOM 1155 C C . THR A 1 144 ? 9.351 4.942 -11.574 1.00 77.50 144 THR A C 1
ATOM 1157 O O . THR A 1 144 ? 9.289 5.800 -12.453 1.00 77.50 144 THR A O 1
ATOM 1160 N N . ILE A 1 145 ? 8.658 5.034 -10.445 1.00 71.06 145 ILE A N 1
ATOM 1161 C CA . ILE A 1 145 ? 7.705 6.108 -10.143 1.00 71.06 145 ILE A CA 1
ATOM 1162 C C . ILE A 1 145 ? 8.301 7.513 -10.362 1.00 71.06 145 ILE A C 1
ATOM 1164 O O . ILE A 1 145 ? 7.600 8.436 -10.773 1.00 71.06 145 ILE A O 1
ATOM 1168 N N . ASN A 1 146 ? 9.603 7.676 -10.113 1.00 66.00 146 ASN A N 1
ATOM 1169 C CA . ASN A 1 146 ? 10.282 8.973 -10.154 1.00 66.00 146 ASN A CA 1
ATOM 1170 C C . ASN A 1 146 ? 10.974 9.287 -11.483 1.00 66.00 146 ASN A C 1
ATOM 1172 O O . ASN A 1 146 ? 11.446 10.411 -11.666 1.00 66.00 146 ASN A O 1
ATOM 1176 N N . SER A 1 147 ? 11.098 8.323 -12.397 1.00 69.94 147 SER A N 1
ATOM 1177 C CA . SER A 1 147 ? 11.796 8.548 -13.660 1.00 69.94 147 SER A CA 1
ATOM 1178 C C . SER A 1 147 ? 11.307 7.613 -14.750 1.00 69.94 147 SER A C 1
ATOM 1180 O O . SER A 1 147 ? 11.306 6.395 -14.587 1.00 69.94 147 SER A O 1
ATOM 1182 N N . SER A 1 148 ? 10.986 8.195 -15.904 1.00 77.31 148 SER A N 1
ATOM 1183 C CA . SER A 1 148 ? 10.807 7.404 -17.110 1.00 77.31 148 SER A CA 1
ATOM 1184 C C . SER A 1 148 ? 12.173 6.931 -17.607 1.00 77.31 148 SER A C 1
ATOM 1186 O O . SER A 1 148 ? 13.084 7.736 -17.819 1.00 77.31 148 SER A O 1
ATOM 1188 N N . LEU A 1 149 ? 12.320 5.617 -17.744 1.00 85.19 149 LEU A N 1
ATOM 1189 C CA . LEU A 1 149 ? 13.539 4.967 -18.199 1.00 85.19 149 LEU A CA 1
ATOM 1190 C C . LEU A 1 149 ? 13.369 4.576 -19.665 1.00 85.19 149 LEU A C 1
ATOM 1192 O O . LEU A 1 149 ? 12.582 3.686 -19.986 1.00 85.19 149 LEU A O 1
ATOM 1196 N N . GLU A 1 150 ? 14.143 5.216 -20.540 1.00 88.06 150 GLU A N 1
ATOM 1197 C CA . GLU A 1 150 ? 14.248 4.848 -21.953 1.00 88.06 150 GLU A CA 1
ATOM 1198 C C . GLU A 1 150 ? 15.545 4.048 -22.196 1.00 88.06 150 GLU A C 1
ATOM 1200 O O . GLU A 1 150 ? 16.599 4.401 -21.648 1.00 88.06 150 GLU A O 1
ATOM 1205 N N . PRO A 1 151 ? 15.520 2.980 -23.020 1.00 89.06 151 PRO A N 1
ATOM 1206 C CA . PRO A 1 151 ? 16.730 2.268 -23.405 1.00 89.06 151 PRO A CA 1
ATOM 1207 C C . PRO A 1 151 ? 17.757 3.201 -24.057 1.00 89.06 151 PRO A C 1
ATOM 1209 O O . PRO A 1 151 ? 17.471 3.905 -25.022 1.00 89.06 151 PRO A O 1
ATOM 1212 N N . SER A 1 152 ? 19.002 3.152 -23.587 1.00 91.50 152 SER A N 1
ATOM 1213 C CA . SER A 1 152 ? 20.088 3.956 -24.165 1.00 91.50 152 SER A CA 1
ATOM 1214 C C . SER A 1 152 ? 20.695 3.336 -25.429 1.00 91.50 152 SER A C 1
ATOM 1216 O O . SER A 1 152 ? 21.251 4.046 -26.272 1.00 91.50 152 SER A O 1
ATOM 1218 N N . LEU A 1 153 ? 20.611 2.009 -25.571 1.00 94.94 153 LEU A N 1
ATOM 1219 C CA . LEU A 1 153 ? 21.206 1.249 -26.667 1.00 94.94 153 LEU A CA 1
ATOM 1220 C C . LEU A 1 153 ? 20.432 -0.049 -26.917 1.00 94.94 153 LEU A C 1
ATOM 1222 O O . LEU A 1 153 ? 20.088 -0.767 -25.981 1.00 94.94 153 LEU A O 1
ATOM 1226 N N . CYS A 1 154 ? 20.204 -0.376 -28.187 1.00 94.81 154 CYS A N 1
ATOM 1227 C CA . CYS A 1 154 ? 19.590 -1.628 -28.607 1.00 94.81 154 CYS A CA 1
ATOM 1228 C C . CYS A 1 154 ? 20.663 -2.724 -28.600 1.00 94.81 154 CYS A C 1
ATOM 1230 O O . CYS A 1 154 ? 21.647 -2.589 -29.329 1.00 94.81 154 CYS A O 1
ATOM 1232 N N . PRO A 1 155 ? 20.494 -3.817 -27.840 1.00 93.25 155 PRO A N 1
ATOM 1233 C CA . PRO A 1 155 ? 21.494 -4.886 -27.798 1.00 93.25 155 PRO A CA 1
ATOM 1234 C C . PRO A 1 155 ? 21.579 -5.693 -29.095 1.00 93.25 155 PRO A C 1
ATOM 1236 O O . PRO A 1 155 ? 22.623 -6.274 -29.366 1.00 93.25 155 PRO A O 1
ATOM 1239 N N . GLU A 1 156 ? 20.512 -5.702 -29.900 1.00 95.06 156 GLU A N 1
ATOM 1240 C CA . GLU A 1 156 ? 20.449 -6.480 -31.143 1.00 95.06 156 GLU A CA 1
ATOM 1241 C C . GLU A 1 156 ? 21.207 -5.801 -32.290 1.00 95.06 156 GLU A C 1
ATOM 1243 O O . GLU A 1 156 ? 21.947 -6.448 -33.024 1.00 95.06 156 GLU A O 1
ATOM 1248 N N . CYS A 1 157 ? 21.035 -4.484 -32.460 1.00 95.81 157 CYS A N 1
ATOM 1249 C CA . CYS A 1 157 ? 21.588 -3.756 -33.609 1.00 95.81 157 CYS A CA 1
ATOM 1250 C C . CYS A 1 157 ? 22.464 -2.548 -33.250 1.00 95.81 157 CYS A C 1
ATOM 1252 O O . CYS A 1 157 ? 22.967 -1.870 -34.143 1.00 95.81 157 CYS A O 1
ATOM 1254 N N . GLY A 1 158 ? 22.623 -2.227 -31.963 1.00 94.50 158 GLY A N 1
ATOM 1255 C CA . GLY A 1 158 ? 23.369 -1.050 -31.505 1.00 94.50 158 GLY A CA 1
ATOM 1256 C C . GLY A 1 158 ? 22.676 0.293 -31.773 1.00 94.50 158 GLY A C 1
ATOM 1257 O O . GLY A 1 158 ? 23.271 1.348 -31.555 1.00 94.50 158 GLY A O 1
ATOM 1258 N N . GLY A 1 159 ? 21.427 0.286 -32.248 1.00 94.06 159 GLY A N 1
ATOM 1259 C CA . GLY A 1 159 ? 20.632 1.497 -32.449 1.00 94.06 159 GLY A CA 1
ATOM 1260 C C . GLY A 1 159 ? 20.347 2.239 -31.137 1.00 94.06 159 GLY A C 1
ATOM 1261 O O . GLY A 1 159 ? 20.281 1.631 -30.075 1.00 94.06 159 GLY A O 1
ATOM 1262 N N . ARG A 1 160 ? 20.155 3.560 -31.206 1.00 95.06 160 ARG A N 1
ATOM 1263 C CA . ARG A 1 160 ? 19.864 4.427 -30.039 1.00 95.06 160 ARG A CA 1
ATOM 1264 C C . ARG A 1 160 ? 18.530 5.166 -30.138 1.00 95.06 160 ARG A C 1
ATOM 1266 O O . ARG A 1 160 ? 18.299 6.125 -29.418 1.00 95.06 160 ARG A O 1
ATOM 1273 N N . SER A 1 161 ? 17.695 4.785 -31.101 1.00 95.50 161 SER A N 1
ATOM 1274 C CA . SER A 1 161 ? 16.403 5.422 -31.333 1.00 95.50 161 SER A CA 1
ATOM 1275 C C . SER A 1 161 ? 15.298 4.415 -31.085 1.00 95.50 161 SER A C 1
ATOM 1277 O O . SER A 1 161 ? 15.261 3.358 -31.725 1.00 95.50 161 SER A O 1
ATOM 1279 N N . PHE A 1 162 ? 14.407 4.776 -30.170 1.00 95.75 162 PHE A N 1
ATOM 1280 C CA . PHE A 1 162 ? 13.295 3.947 -29.751 1.00 95.75 162 PHE A CA 1
ATOM 1281 C C . PHE A 1 162 ? 11.966 4.668 -29.968 1.00 95.75 162 PHE A C 1
ATOM 1283 O O . PHE A 1 162 ? 11.889 5.877 -30.224 1.00 95.75 162 PHE A O 1
ATOM 1290 N N . ARG A 1 163 ? 10.894 3.888 -29.965 1.00 95.06 163 ARG A N 1
ATOM 1291 C CA . ARG A 1 163 ? 9.518 4.365 -29.967 1.00 95.06 163 ARG A CA 1
ATOM 1292 C C . ARG A 1 163 ? 8.778 3.634 -28.857 1.00 95.06 163 ARG A C 1
ATOM 1294 O O . ARG A 1 163 ? 8.785 2.411 -28.846 1.00 95.06 163 ARG A O 1
ATOM 1301 N N . LEU A 1 164 ? 8.147 4.380 -27.955 1.00 95.81 164 LEU A N 1
ATOM 1302 C CA . LEU A 1 164 ? 7.241 3.802 -26.968 1.00 95.81 164 LEU A CA 1
ATOM 1303 C C . LEU A 1 164 ? 5.988 3.273 -27.681 1.00 95.81 164 LEU A C 1
ATOM 1305 O O . LEU A 1 164 ? 5.344 4.013 -28.433 1.00 95.81 164 LEU A O 1
ATOM 1309 N N . LEU A 1 165 ? 5.661 2.008 -27.442 1.00 95.44 165 LEU A N 1
ATOM 1310 C CA . LEU A 1 165 ? 4.422 1.365 -27.856 1.00 95.44 165 LEU A CA 1
ATOM 1311 C C . LEU A 1 165 ? 3.458 1.384 -26.673 1.00 95.44 165 LEU A C 1
ATOM 1313 O O . LEU A 1 165 ? 3.497 0.519 -25.803 1.00 95.44 165 LEU A O 1
ATOM 1317 N N . GLN A 1 166 ? 2.614 2.414 -26.625 1.00 93.44 166 GLN A N 1
ATOM 1318 C CA . GLN A 1 166 ? 1.694 2.618 -25.508 1.00 93.44 166 GLN A CA 1
ATOM 1319 C C . GLN A 1 166 ? 0.704 1.455 -25.355 1.00 93.44 166 GLN A C 1
ATOM 1321 O O . GLN A 1 166 ? 0.481 1.005 -24.239 1.00 93.44 166 GLN A O 1
ATOM 1326 N N . ASP A 1 167 ? 0.175 0.945 -26.469 1.00 94.12 167 ASP A N 1
ATOM 1327 C CA . ASP A 1 167 ? -0.835 -0.123 -26.480 1.00 94.12 167 ASP A CA 1
ATOM 1328 C C . ASP A 1 167 ? -0.291 -1.481 -26.004 1.00 94.12 167 ASP A C 1
ATOM 1330 O O . ASP A 1 167 ? -1.065 -2.334 -25.579 1.00 94.12 167 ASP A O 1
ATOM 1334 N N . GLU A 1 168 ? 1.030 -1.684 -26.064 1.00 94.56 168 GLU A N 1
ATOM 1335 C CA . GLU A 1 168 ? 1.698 -2.896 -25.565 1.00 94.56 168 GLU A CA 1
ATOM 1336 C C . GLU A 1 168 ? 2.292 -2.711 -24.161 1.00 94.56 168 GLU A C 1
ATOM 1338 O O . GLU A 1 168 ? 2.793 -3.662 -23.571 1.00 94.56 168 GLU A O 1
ATOM 1343 N N . SER A 1 169 ? 2.255 -1.493 -23.617 1.00 94.88 169 SER A N 1
ATOM 1344 C CA . SER A 1 169 ? 2.809 -1.193 -22.298 1.00 94.88 169 SER A CA 1
ATOM 1345 C C . SER A 1 169 ? 1.823 -1.524 -21.174 1.00 94.88 169 SER A C 1
ATOM 1347 O O . SER A 1 169 ? 0.611 -1.380 -21.331 1.00 94.88 169 SER A O 1
ATOM 1349 N N . GLU A 1 170 ? 2.341 -1.908 -20.006 1.00 92.12 170 GLU A N 1
ATOM 1350 C CA . GLU A 1 170 ? 1.526 -2.129 -18.808 1.00 92.12 170 GLU A CA 1
ATOM 1351 C C . GLU A 1 170 ? 1.393 -0.826 -18.004 1.00 92.12 170 GLU A C 1
ATOM 1353 O O . GLU A 1 170 ? 2.376 -0.116 -17.761 1.00 92.12 170 GLU A O 1
ATOM 1358 N N . PHE A 1 171 ? 0.166 -0.525 -17.574 1.00 91.19 171 PHE A N 1
ATOM 1359 C CA . PHE A 1 171 ? -0.162 0.628 -16.738 1.00 91.19 171 PHE A CA 1
ATOM 1360 C C . PHE A 1 171 ? -0.608 0.196 -15.347 1.00 91.19 171 PHE A C 1
ATOM 1362 O O . PHE A 1 171 ? -1.200 -0.868 -15.160 1.00 91.19 171 PHE A O 1
ATOM 1369 N N . LEU A 1 172 ? -0.361 1.079 -14.388 1.00 91.00 172 LEU A N 1
ATOM 1370 C CA . LEU A 1 172 ? -0.690 0.916 -12.986 1.00 91.00 172 LEU A CA 1
ATOM 1371 C C . LEU A 1 172 ? -1.561 2.071 -12.508 1.00 91.00 172 LEU A C 1
ATOM 1373 O O . LEU A 1 172 ? -1.232 3.227 -12.767 1.00 91.00 172 LEU A O 1
ATOM 1377 N N . GLU A 1 173 ? -2.636 1.776 -11.783 1.00 92.00 173 GLU A N 1
ATOM 1378 C CA . GLU A 1 173 ? -3.405 2.810 -11.089 1.00 92.00 173 GLU A CA 1
ATOM 1379 C C . GLU A 1 173 ? -2.549 3.422 -9.974 1.00 92.00 173 GLU A C 1
ATOM 1381 O O . GLU A 1 173 ? -1.891 2.701 -9.217 1.00 92.00 173 GLU A O 1
ATOM 1386 N N . SER A 1 174 ? -2.546 4.749 -9.881 1.00 94.44 174 SER A N 1
ATOM 1387 C CA . SER A 1 174 ? -1.812 5.477 -8.852 1.00 94.44 174 SER A CA 1
ATOM 1388 C C . SER A 1 174 ? -2.614 6.658 -8.334 1.00 94.44 174 SER A C 1
ATOM 1390 O O . SER A 1 174 ? -3.301 7.339 -9.095 1.00 94.44 174 SER A O 1
ATOM 1392 N N . GLN A 1 175 ? -2.466 6.965 -7.052 1.00 94.69 175 GLN A N 1
ATOM 1393 C CA . GLN A 1 175 ? -3.112 8.112 -6.434 1.00 94.69 175 GLN A CA 1
ATOM 1394 C C . GLN A 1 175 ? -2.140 8.820 -5.499 1.00 94.69 175 GLN A C 1
ATOM 1396 O O . GLN A 1 175 ? -1.394 8.187 -4.758 1.00 94.69 175 GLN A O 1
ATOM 1401 N N . LEU A 1 176 ? -2.130 10.153 -5.536 1.00 96.06 176 LEU A N 1
ATOM 1402 C CA . LEU A 1 176 ? -1.292 10.948 -4.645 1.00 96.06 176 LEU A CA 1
ATOM 1403 C C . LEU A 1 176 ? -2.141 11.556 -3.531 1.00 96.06 176 LEU A C 1
ATOM 1405 O O . LEU A 1 176 ? -3.003 12.392 -3.804 1.00 96.06 176 LEU A O 1
ATOM 1409 N N . LEU A 1 177 ? -1.822 11.204 -2.289 1.00 97.12 177 LEU A N 1
ATOM 1410 C CA . LEU A 1 177 ? -2.307 11.894 -1.102 1.00 97.12 177 LEU A CA 1
ATOM 1411 C C . LEU A 1 177 ? -1.247 12.865 -0.579 1.00 97.12 177 LEU A C 1
ATOM 1413 O O . LEU A 1 177 ? -0.038 12.642 -0.696 1.00 97.12 177 LEU A O 1
ATOM 1417 N N . ILE A 1 178 ? -1.707 13.953 0.025 1.00 96.94 178 ILE A N 1
ATOM 1418 C CA . ILE A 1 178 ? -0.885 14.842 0.839 1.00 96.94 178 ILE A CA 1
ATOM 1419 C C . ILE A 1 178 ? -1.388 14.714 2.266 1.00 96.94 178 ILE A C 1
ATOM 1421 O O . ILE A 1 178 ? -2.564 14.962 2.528 1.00 96.94 178 ILE A O 1
ATOM 1425 N N . VAL A 1 179 ? -0.497 14.339 3.179 1.00 97.12 179 VAL A N 1
ATOM 1426 C CA . VAL A 1 179 ? -0.831 14.124 4.590 1.00 97.12 179 VAL A CA 1
ATOM 1427 C C . VAL A 1 179 ? 0.017 15.010 5.498 1.00 97.12 179 VAL A C 1
ATOM 1429 O O . VAL A 1 179 ? 1.113 15.433 5.121 1.00 97.12 179 VAL A O 1
ATOM 1432 N N . SER A 1 180 ? -0.500 15.305 6.687 1.00 96.00 180 SER A N 1
ATOM 1433 C CA . SER A 1 180 ? 0.163 16.097 7.730 1.00 96.00 180 SER A CA 1
ATOM 1434 C C . SER A 1 180 ? -0.245 15.593 9.113 1.00 96.00 180 SER A C 1
ATOM 1436 O O . SER A 1 180 ? -1.219 14.864 9.233 1.00 96.00 180 SER A O 1
ATOM 1438 N N . SER A 1 181 ? 0.456 16.008 10.164 1.00 92.94 181 SER A N 1
ATOM 1439 C CA . SER A 1 181 ? -0.013 15.872 11.551 1.00 92.94 181 SER A CA 1
ATOM 1440 C C . SER A 1 181 ? -0.356 17.252 12.125 1.00 92.94 181 SER A C 1
ATOM 1442 O O . SER A 1 181 ? 0.163 18.257 11.633 1.00 92.94 181 SER A O 1
ATOM 1444 N N . ASP A 1 182 ? -1.215 17.313 13.146 1.00 86.31 182 ASP A N 1
ATOM 1445 C CA . ASP A 1 182 ? -1.616 18.564 13.813 1.00 86.31 182 ASP A CA 1
ATOM 1446 C C . ASP A 1 182 ? -0.425 19.276 14.480 1.00 86.31 182 ASP A C 1
ATOM 1448 O O . ASP A 1 182 ? -0.395 20.503 14.582 1.00 86.31 182 ASP A O 1
ATOM 1452 N N . ASP A 1 183 ? 0.590 18.510 14.883 1.00 83.50 183 ASP A N 1
ATOM 1453 C CA . ASP A 1 183 ? 1.768 19.004 15.600 1.00 83.50 183 ASP A CA 1
ATOM 1454 C C . ASP A 1 183 ? 2.823 19.647 14.680 1.00 83.50 183 ASP A C 1
ATOM 1456 O O . ASP A 1 183 ? 3.909 20.033 15.126 1.00 83.50 183 ASP A O 1
ATOM 1460 N N . THR A 1 184 ? 2.554 19.760 13.373 1.00 88.31 184 THR A N 1
ATOM 1461 C CA . THR A 1 184 ? 3.540 20.259 12.410 1.00 88.31 184 THR A CA 1
ATOM 1462 C C . THR A 1 184 ? 2.928 20.928 11.181 1.00 88.31 184 THR A C 1
ATOM 1464 O O . THR A 1 184 ? 1.822 20.631 10.752 1.00 88.31 184 THR A O 1
ATOM 1467 N N . SER A 1 185 ? 3.692 21.830 10.560 1.00 85.88 185 SER A N 1
ATOM 1468 C CA . SER A 1 185 ? 3.398 22.358 9.220 1.00 85.88 185 SER A CA 1
ATOM 1469 C C . SER A 1 185 ? 4.014 21.516 8.097 1.00 85.88 185 SER A C 1
ATOM 1471 O O . SER A 1 185 ? 3.841 21.827 6.915 1.00 85.88 185 SER A O 1
ATOM 1473 N N . LYS A 1 186 ? 4.778 20.475 8.448 1.00 90.12 186 LYS A N 1
ATOM 1474 C CA . LYS A 1 186 ? 5.368 19.535 7.496 1.00 90.12 186 LYS A CA 1
ATOM 1475 C C . LYS A 1 186 ? 4.249 18.732 6.840 1.00 90.12 186 LYS A C 1
ATOM 1477 O O . LYS A 1 186 ? 3.449 18.120 7.528 1.00 90.12 186 LYS A O 1
ATOM 1482 N N . SER A 1 187 ? 4.249 18.674 5.515 1.00 93.75 187 SER A N 1
ATOM 1483 C CA . SER A 1 187 ? 3.411 17.741 4.762 1.00 93.75 187 SER A CA 1
ATOM 1484 C C . SER A 1 187 ? 4.278 16.690 4.081 1.00 93.75 187 SER A C 1
ATOM 1486 O O . SER A 1 187 ? 5.446 16.938 3.768 1.00 93.75 187 SER A O 1
ATOM 1488 N N . LEU A 1 188 ? 3.709 15.509 3.861 1.00 95.50 188 LEU A N 1
ATOM 1489 C CA . LEU A 1 188 ? 4.352 14.417 3.144 1.00 95.50 188 LEU A CA 1
ATOM 1490 C C . LEU A 1 188 ? 3.455 13.958 1.998 1.00 95.50 188 LEU A C 1
ATOM 1492 O O . LEU A 1 188 ? 2.244 13.802 2.149 1.00 95.50 188 LEU A O 1
ATOM 1496 N N . LYS A 1 189 ? 4.077 13.747 0.841 1.00 96.12 189 LYS A N 1
ATOM 1497 C CA . LYS A 1 189 ? 3.451 13.136 -0.330 1.00 96.12 189 LYS A CA 1
ATOM 1498 C C . LYS A 1 189 ? 3.410 11.626 -0.118 1.00 96.12 189 LYS A C 1
ATOM 1500 O O . LYS A 1 189 ? 4.464 11.033 0.092 1.00 96.12 189 LYS A O 1
ATOM 1505 N N . VAL A 1 190 ? 2.232 11.023 -0.192 1.00 97.25 190 VAL A N 1
ATOM 1506 C CA . VAL A 1 190 ? 2.031 9.575 -0.084 1.00 97.25 190 VAL A CA 1
ATOM 1507 C C . VAL A 1 190 ? 1.483 9.078 -1.412 1.00 97.25 190 VAL A C 1
ATOM 1509 O O . VAL A 1 190 ? 0.447 9.548 -1.876 1.00 97.25 190 VAL A O 1
ATOM 1512 N N . LEU A 1 191 ? 2.205 8.161 -2.044 1.00 96.62 191 LEU A N 1
ATOM 1513 C CA . LEU A 1 191 ? 1.802 7.538 -3.292 1.00 96.62 191 LEU A CA 1
ATOM 1514 C C . LEU A 1 191 ? 1.130 6.199 -3.003 1.00 96.62 191 LEU A C 1
ATOM 1516 O O . LEU A 1 191 ? 1.779 5.287 -2.496 1.00 96.62 191 LEU A O 1
ATOM 1520 N N . LEU A 1 192 ? -0.143 6.099 -3.358 1.00 96.00 192 LEU A N 1
ATOM 1521 C CA . LEU A 1 192 ? -0.924 4.869 -3.357 1.00 96.00 192 LEU A CA 1
ATOM 1522 C C . LEU A 1 192 ? -0.843 4.223 -4.740 1.00 96.00 192 LEU A C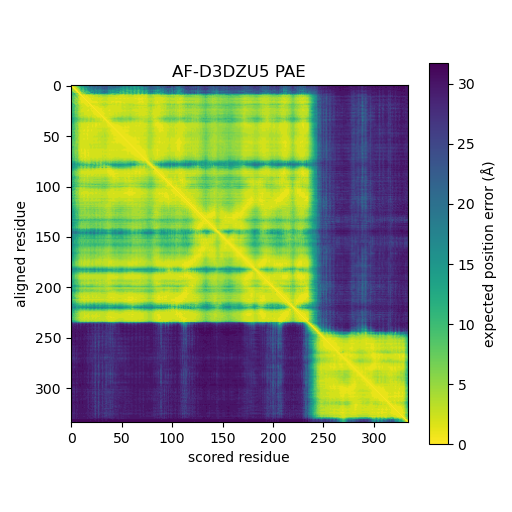 1
ATOM 1524 O O . LEU A 1 192 ? -0.773 4.930 -5.751 1.00 96.00 192 LEU A O 1
ATOM 1528 N N . LEU A 1 193 ? -0.863 2.893 -4.776 1.00 92.50 193 LEU A N 1
ATOM 1529 C CA . LEU A 1 193 ? -0.793 2.092 -5.996 1.00 92.50 193 LEU A CA 1
ATOM 1530 C C . LEU A 1 193 ? -1.874 1.006 -5.969 1.00 92.50 193 LEU A C 1
ATOM 1532 O O . LEU A 1 193 ? -2.200 0.487 -4.902 1.00 92.50 193 LEU A O 1
ATOM 1536 N N . ARG A 1 194 ? -2.377 0.626 -7.151 1.00 89.81 194 ARG A N 1
ATOM 1537 C CA . ARG A 1 194 ? -3.349 -0.476 -7.329 1.00 89.81 194 ARG A CA 1
ATOM 1538 C C . ARG A 1 194 ? -4.557 -0.320 -6.394 1.00 89.81 194 ARG A C 1
ATOM 1540 O O . ARG A 1 194 ? -5.169 0.744 -6.383 1.00 89.81 194 ARG A O 1
ATOM 1547 N N . ASP A 1 195 ? -4.859 -1.362 -5.622 1.00 89.19 195 ASP A N 1
ATOM 1548 C CA . ASP A 1 195 ? -6.033 -1.503 -4.759 1.00 89.19 195 ASP A CA 1
ATOM 1549 C C . ASP A 1 195 ? -6.105 -0.444 -3.647 1.00 89.19 195 ASP A C 1
ATOM 1551 O O . ASP A 1 195 ? -7.179 -0.209 -3.107 1.00 89.19 195 ASP A O 1
ATOM 1555 N N . GLU A 1 196 ? -4.994 0.227 -3.318 1.00 91.56 196 GLU A N 1
ATOM 1556 C CA . GLU A 1 196 ? -5.017 1.323 -2.342 1.00 91.56 196 GLU A CA 1
ATOM 1557 C C . GLU A 1 196 ? -5.598 2.616 -2.935 1.00 91.56 196 GLU A C 1
ATOM 1559 O O . GLU A 1 196 ? -5.895 3.541 -2.188 1.00 91.56 196 GLU A O 1
ATOM 1564 N N . CYS A 1 197 ? -5.750 2.724 -4.259 1.00 88.25 197 CYS A N 1
ATOM 1565 C CA . CYS A 1 197 ? -6.312 3.912 -4.902 1.00 88.25 197 CYS A CA 1
ATOM 1566 C C . CYS A 1 197 ? -7.843 3.917 -4.815 1.00 88.25 197 CYS A C 1
ATOM 1568 O O . CYS A 1 197 ? -8.495 2.914 -5.091 1.00 88.25 197 CYS A O 1
ATOM 1570 N N . SER A 1 198 ? -8.437 5.075 -4.530 1.00 86.25 198 SER A N 1
ATOM 1571 C CA . SER A 1 198 ? -9.890 5.254 -4.545 1.00 86.25 198 SER A CA 1
ATOM 1572 C C . SER A 1 198 ? -10.295 6.698 -4.847 1.00 86.25 198 SER A C 1
ATOM 1574 O O . SER A 1 198 ? -9.610 7.653 -4.485 1.00 86.25 198 SER A O 1
ATOM 1576 N N . PHE A 1 199 ? -11.440 6.868 -5.509 1.00 75.50 199 PHE A N 1
ATOM 1577 C CA . PHE A 1 199 ? -12.012 8.185 -5.790 1.00 75.50 199 PHE A CA 1
ATOM 1578 C C . PHE A 1 199 ? -12.678 8.836 -4.572 1.00 75.50 199 PHE A C 1
ATOM 1580 O O . PHE A 1 199 ? -12.759 10.061 -4.524 1.00 75.50 199 PHE A O 1
ATOM 1587 N N . ASP A 1 200 ? -13.177 8.047 -3.622 1.00 78.94 200 ASP A N 1
ATOM 1588 C CA . ASP A 1 200 ? -14.111 8.502 -2.588 1.00 78.94 200 ASP A CA 1
ATOM 1589 C C . ASP A 1 200 ? -13.746 8.071 -1.161 1.00 78.94 200 ASP A C 1
ATOM 1591 O O . ASP A 1 200 ? -14.225 8.693 -0.213 1.00 78.94 200 ASP A O 1
ATOM 1595 N N . LEU A 1 201 ? -12.865 7.079 -0.987 1.00 83.12 201 LEU A N 1
ATOM 1596 C CA . LEU A 1 201 ? -12.466 6.611 0.346 1.00 83.12 201 LEU A CA 1
ATOM 1597 C C . LEU A 1 201 ? -11.689 7.674 1.134 1.00 83.12 201 LEU A C 1
ATOM 1599 O O . LEU A 1 201 ? -11.876 7.789 2.346 1.00 83.12 201 LEU A O 1
ATOM 1603 N N . TYR A 1 202 ? -10.841 8.458 0.457 1.00 88.81 202 TYR A N 1
ATOM 1604 C CA . TYR A 1 202 ? -9.947 9.420 1.105 1.00 88.81 202 TYR A CA 1
ATOM 1605 C C . TYR A 1 202 ? -10.468 10.853 1.007 1.00 88.81 202 TYR A C 1
ATOM 1607 O O . TYR A 1 202 ? -10.584 11.434 -0.071 1.00 88.81 202 TYR A O 1
ATOM 1615 N N . SER A 1 203 ? -10.723 11.448 2.164 1.00 85.62 203 SER A N 1
ATOM 1616 C CA . SER A 1 203 ? -11.306 12.769 2.349 1.00 85.62 203 SER A CA 1
ATOM 1617 C C . SER A 1 203 ? -10.474 13.609 3.313 1.00 85.62 203 SER A C 1
ATOM 1619 O O . SER A 1 203 ? -9.851 13.108 4.248 1.00 85.62 203 SER A O 1
ATOM 1621 N N . MET A 1 204 ? -10.487 14.925 3.101 1.00 90.44 204 MET A N 1
ATOM 1622 C CA . MET A 1 204 ? -9.773 15.878 3.950 1.00 90.44 204 MET A CA 1
ATOM 1623 C C . MET A 1 204 ? -10.178 15.734 5.427 1.00 90.44 204 MET A C 1
ATOM 1625 O O . MET A 1 204 ? -11.361 15.706 5.760 1.00 90.44 204 MET A O 1
ATOM 1629 N N . GLY A 1 205 ? -9.184 15.705 6.313 1.00 88.88 205 GLY A N 1
ATOM 1630 C CA . GLY A 1 205 ? -9.344 15.611 7.761 1.00 88.88 205 GLY A CA 1
ATOM 1631 C C . GLY A 1 205 ? -9.429 14.187 8.310 1.00 88.88 205 GLY A C 1
ATOM 1632 O O . GLY A 1 205 ? -9.367 14.036 9.528 1.00 88.88 205 GLY A O 1
ATOM 1633 N N . GLN A 1 206 ? -9.534 13.157 7.461 1.00 90.75 206 GLN A N 1
ATOM 1634 C CA . GLN A 1 206 ? -9.511 11.766 7.919 1.00 90.75 206 GLN A CA 1
ATOM 1635 C C . GLN A 1 206 ? -8.169 11.422 8.561 1.00 90.75 206 GLN A C 1
ATOM 1637 O O . GLN A 1 206 ? -7.113 11.724 8.001 1.00 90.75 206 GLN A O 1
ATOM 1642 N N . GLU A 1 207 ? -8.232 10.764 9.715 1.00 94.44 207 GLU A N 1
ATOM 1643 C CA . GLU A 1 207 ? -7.068 10.186 10.378 1.00 94.44 207 GLU A CA 1
ATOM 1644 C C . GLU A 1 207 ? -6.798 8.801 9.806 1.00 94.44 207 GLU A C 1
ATOM 1646 O O . GLU A 1 207 ? -7.695 7.962 9.710 1.00 94.44 207 GLU A O 1
ATOM 1651 N N . VAL A 1 208 ? -5.553 8.588 9.405 1.00 95.44 208 VAL A N 1
ATOM 1652 C CA . VAL A 1 208 ? -5.092 7.383 8.731 1.00 95.44 208 VAL A CA 1
ATOM 1653 C C . VAL A 1 208 ? -3.771 6.926 9.334 1.00 95.44 208 VAL A C 1
ATOM 1655 O O . VAL A 1 208 ? -2.925 7.743 9.703 1.00 95.44 208 VAL A O 1
ATOM 1658 N N . ARG A 1 209 ? -3.569 5.614 9.397 1.00 96.50 209 ARG A N 1
ATOM 1659 C CA . ARG A 1 209 ? -2.280 4.975 9.635 1.00 96.50 209 ARG A CA 1
ATOM 1660 C C . ARG A 1 209 ? -1.744 4.495 8.305 1.00 96.50 209 ARG A C 1
ATOM 1662 O O . ARG A 1 209 ? -2.433 3.806 7.562 1.00 96.50 209 ARG A O 1
ATOM 1669 N N . ILE A 1 210 ? -0.518 4.885 7.993 1.00 97.69 210 ILE A N 1
ATOM 1670 C CA . ILE A 1 210 ? 0.093 4.578 6.706 1.00 97.69 210 ILE A CA 1
ATOM 1671 C C . ILE A 1 210 ? 1.381 3.821 6.962 1.00 97.69 210 ILE A C 1
ATOM 1673 O O . ILE A 1 210 ? 2.288 4.331 7.618 1.00 97.69 210 ILE A O 1
ATOM 1677 N N . THR A 1 211 ? 1.464 2.626 6.395 1.00 98.38 211 THR A N 1
ATOM 1678 C CA . THR A 1 211 ? 2.680 1.826 6.320 1.00 98.38 211 THR A CA 1
ATOM 1679 C C . THR A 1 211 ? 3.249 1.935 4.911 1.00 98.38 211 THR A C 1
ATOM 1681 O O . THR A 1 211 ? 2.538 1.757 3.920 1.00 98.38 211 THR A O 1
ATOM 1684 N N . GLY A 1 212 ? 4.537 2.242 4.787 1.00 97.75 212 GLY A N 1
ATOM 1685 C CA . GLY A 1 212 ? 5.169 2.409 3.481 1.00 97.75 212 GLY A CA 1
ATOM 1686 C C . GLY A 1 212 ? 6.675 2.610 3.541 1.00 97.75 212 GLY A C 1
ATOM 1687 O O . GLY A 1 212 ? 7.279 2.679 4.611 1.00 97.75 212 GLY A O 1
ATOM 1688 N N . ILE A 1 213 ? 7.288 2.698 2.365 1.00 97.50 213 ILE A N 1
ATOM 1689 C CA . ILE A 1 213 ? 8.731 2.876 2.204 1.00 97.50 213 ILE A CA 1
ATOM 1690 C C . ILE A 1 213 ? 9.011 4.360 1.994 1.00 97.50 213 ILE A C 1
ATOM 1692 O O . ILE A 1 213 ? 8.543 4.960 1.021 1.00 97.50 213 ILE A O 1
ATOM 1696 N N . LEU A 1 214 ? 9.789 4.973 2.889 1.00 96.56 214 LEU A N 1
ATOM 1697 C CA . LEU A 1 214 ? 10.172 6.375 2.726 1.00 96.56 214 LEU A CA 1
ATOM 1698 C C . LEU A 1 214 ? 11.228 6.490 1.627 1.00 96.56 214 LEU A C 1
ATOM 1700 O O . LEU A 1 214 ? 12.332 5.964 1.746 1.00 96.56 214 LEU A O 1
ATOM 1704 N N . LYS A 1 215 ? 10.914 7.209 0.556 1.00 94.38 215 LYS A N 1
ATOM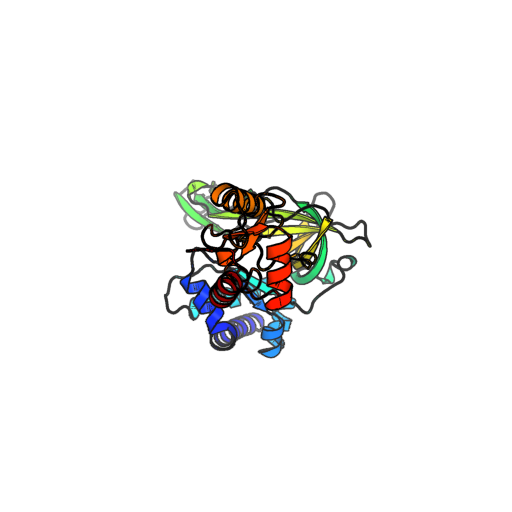 1705 C CA . LYS A 1 215 ? 11.804 7.427 -0.584 1.00 94.38 215 LYS A CA 1
ATOM 1706 C C . LYS A 1 215 ? 12.097 8.920 -0.736 1.00 94.38 215 LYS A C 1
ATOM 1708 O O . LYS A 1 215 ? 11.438 9.784 -0.153 1.00 94.38 215 LYS A O 1
ATOM 1713 N N . SER A 1 216 ? 13.135 9.238 -1.499 1.00 91.56 216 SER A N 1
ATOM 1714 C CA . SER A 1 216 ? 13.474 10.615 -1.850 1.00 91.56 216 SER A CA 1
ATOM 1715 C C . SER A 1 216 ? 13.614 10.766 -3.358 1.00 91.56 216 SER A C 1
ATOM 1717 O O . SER A 1 216 ? 13.978 9.825 -4.066 1.00 91.56 216 SER A O 1
ATOM 1719 N N . PHE A 1 217 ? 13.299 11.953 -3.861 1.00 86.31 217 PHE A N 1
ATOM 1720 C CA . PHE A 1 217 ? 13.503 12.311 -5.260 1.00 86.31 217 PHE A CA 1
ATOM 1721 C C . PHE A 1 217 ? 14.156 13.686 -5.357 1.00 86.31 217 PHE A C 1
ATOM 1723 O O . PHE A 1 217 ? 14.014 14.529 -4.470 1.00 86.31 217 PHE A O 1
ATOM 1730 N N . SER A 1 218 ? 14.899 13.906 -6.439 1.00 84.19 218 SER A N 1
ATOM 1731 C CA . SER A 1 218 ? 15.490 15.210 -6.719 1.00 84.19 218 SER A CA 1
ATOM 1732 C C . SER A 1 218 ? 14.445 16.115 -7.368 1.00 84.19 218 SER A C 1
ATOM 1734 O O . SER A 1 218 ? 13.861 15.771 -8.394 1.00 84.19 218 SER A O 1
ATOM 1736 N N . SER A 1 219 ? 14.228 17.281 -6.770 1.00 80.19 219 SER A N 1
ATOM 1737 C CA . SER A 1 219 ? 13.446 18.385 -7.315 1.00 80.19 219 SER A CA 1
ATOM 1738 C C . SER A 1 219 ? 14.351 19.581 -7.628 1.00 80.19 219 SER A C 1
ATOM 1740 O O . SER A 1 219 ? 15.536 19.609 -7.287 1.00 80.19 219 SER A O 1
ATOM 1742 N N . ASN A 1 220 ? 13.787 20.613 -8.261 1.00 78.56 220 ASN A N 1
ATOM 1743 C CA . ASN A 1 220 ? 14.512 21.853 -8.560 1.00 78.56 220 ASN A CA 1
ATOM 1744 C C . ASN A 1 220 ? 15.000 22.593 -7.299 1.00 78.56 220 ASN A C 1
ATOM 1746 O O . ASN A 1 220 ? 15.866 23.459 -7.402 1.00 78.56 220 ASN A O 1
ATOM 1750 N N . TYR A 1 221 ? 14.447 22.272 -6.125 1.00 76.50 221 TYR A N 1
ATOM 1751 C CA . TYR A 1 221 ? 14.740 22.937 -4.853 1.00 76.50 221 TYR A CA 1
ATOM 1752 C C . TYR A 1 221 ? 15.570 22.073 -3.891 1.00 76.50 221 TYR A C 1
ATOM 1754 O O . TYR A 1 221 ? 15.819 22.490 -2.762 1.00 76.50 221 TYR A O 1
ATOM 1762 N N . GLY A 1 222 ? 16.020 20.890 -4.322 1.00 84.75 222 GLY A N 1
ATOM 1763 C CA . GLY A 1 222 ? 16.789 19.954 -3.500 1.00 84.75 222 GLY A CA 1
ATOM 1764 C C . GLY A 1 222 ? 16.213 18.543 -3.546 1.00 84.75 222 GLY A C 1
ATOM 1765 O O . GLY A 1 222 ? 15.620 18.143 -4.540 1.00 84.75 222 GLY A O 1
ATOM 1766 N N . TYR A 1 223 ? 16.412 17.771 -2.480 1.00 86.25 223 TYR A N 1
ATOM 1767 C CA . TYR A 1 223 ? 15.771 16.465 -2.327 1.00 86.25 223 TYR A CA 1
ATOM 1768 C C . TYR A 1 223 ? 14.489 16.614 -1.515 1.00 86.25 223 TYR A C 1
ATOM 1770 O O . TYR A 1 223 ? 14.494 17.230 -0.451 1.00 86.25 223 TYR A O 1
ATOM 1778 N N . GLU A 1 224 ? 13.408 16.028 -2.013 1.00 89.38 224 GLU A N 1
ATOM 1779 C CA . GLU A 1 224 ? 12.120 15.955 -1.328 1.00 89.38 224 GLU A CA 1
ATOM 1780 C C . GLU A 1 224 ? 11.824 14.507 -0.933 1.00 89.38 224 GLU A C 1
ATOM 1782 O O . GLU A 1 224 ? 12.180 13.571 -1.653 1.00 89.38 224 GLU A O 1
ATOM 1787 N N . TYR A 1 225 ? 11.161 14.330 0.210 1.00 93.00 225 TYR A N 1
ATOM 1788 C CA . TYR A 1 225 ? 10.678 13.029 0.665 1.00 93.00 225 TYR A CA 1
ATOM 1789 C C . TYR A 1 225 ? 9.281 12.742 0.118 1.00 93.00 225 TYR A C 1
ATOM 1791 O O . TYR A 1 225 ? 8.449 13.642 -0.020 1.00 93.00 225 TYR A O 1
ATOM 1799 N N . PHE A 1 226 ? 9.014 11.469 -0.134 1.00 94.62 226 PHE A N 1
ATOM 1800 C CA . PHE A 1 226 ? 7.678 10.937 -0.365 1.00 94.62 226 PHE A CA 1
ATOM 1801 C C . PHE A 1 226 ? 7.611 9.516 0.194 1.00 94.62 226 PHE A C 1
ATOM 1803 O O . PHE A 1 226 ? 8.634 8.844 0.319 1.00 94.62 226 PHE A O 1
ATOM 1810 N N . LEU A 1 227 ? 6.418 9.066 0.549 1.00 96.50 227 LEU A N 1
ATOM 1811 C CA . LEU A 1 227 ? 6.181 7.698 0.978 1.00 96.50 227 LEU A CA 1
ATOM 1812 C C . LEU A 1 227 ? 5.576 6.911 -0.180 1.00 96.50 227 LEU A C 1
ATOM 1814 O O . LEU A 1 227 ? 4.557 7.320 -0.734 1.00 96.50 227 LEU A O 1
ATOM 1818 N N . GLU A 1 228 ? 6.179 5.782 -0.523 1.00 96.12 228 GLU A N 1
ATOM 1819 C CA . GLU A 1 228 ? 5.522 4.765 -1.339 1.00 96.12 228 GLU A CA 1
ATOM 1820 C C . GLU A 1 228 ? 4.704 3.877 -0.406 1.00 96.12 228 GLU A C 1
ATOM 1822 O O . GLU A 1 228 ? 5.262 3.176 0.440 1.00 96.12 228 GLU A O 1
ATOM 1827 N N . CYS A 1 229 ? 3.382 3.989 -0.487 1.00 97.38 229 CYS A N 1
ATOM 1828 C CA . CYS A 1 229 ? 2.480 3.303 0.422 1.00 97.38 229 CYS A CA 1
ATOM 1829 C C . CYS A 1 229 ? 2.469 1.800 0.134 1.00 97.38 229 CYS A C 1
ATOM 1831 O O . CYS A 1 229 ? 2.376 1.373 -1.015 1.00 97.38 229 CYS A O 1
ATOM 1833 N N . ASN A 1 230 ? 2.560 1.014 1.202 1.00 97.25 230 ASN A N 1
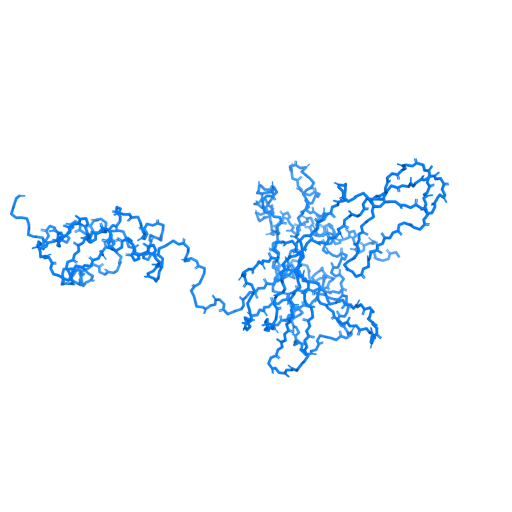ATOM 1834 C CA . ASN A 1 230 ? 2.313 -0.418 1.178 1.00 97.25 230 ASN A CA 1
ATOM 1835 C C . ASN A 1 230 ? 0.891 -0.733 1.659 1.00 97.25 230 ASN A C 1
ATOM 1837 O O . ASN A 1 230 ? 0.221 -1.548 1.037 1.00 97.25 230 ASN A O 1
ATOM 1841 N N . LEU A 1 231 ? 0.448 -0.081 2.736 1.00 96.94 231 LEU A N 1
ATOM 1842 C CA . LEU A 1 231 ? -0.894 -0.215 3.296 1.00 96.94 231 LEU A CA 1
ATOM 1843 C C . LEU A 1 231 ? -1.337 1.112 3.922 1.00 96.94 231 LEU A C 1
ATOM 1845 O O . LEU A 1 231 ? -0.549 1.747 4.630 1.00 96.94 231 LEU A O 1
ATOM 1849 N N . ILE A 1 232 ? -2.588 1.507 3.698 1.00 96.38 232 ILE A N 1
ATOM 1850 C CA . ILE A 1 232 ? -3.243 2.609 4.406 1.00 96.38 232 ILE A CA 1
ATOM 1851 C C . ILE A 1 232 ? -4.499 2.113 5.134 1.00 96.38 232 ILE A C 1
ATOM 1853 O O . ILE A 1 232 ? -5.338 1.413 4.580 1.00 96.38 232 ILE A O 1
ATOM 1857 N N . GLU A 1 233 ? -4.624 2.489 6.403 1.00 93.94 233 GLU A N 1
ATOM 1858 C CA . GLU A 1 233 ? -5.718 2.114 7.300 1.00 93.94 233 GLU A CA 1
ATOM 1859 C C . GLU A 1 233 ? -6.387 3.395 7.815 1.00 93.94 233 GLU A C 1
ATOM 1861 O O . GLU A 1 233 ? -5.701 4.316 8.254 1.00 93.94 233 GLU A O 1
ATOM 1866 N N . ILE A 1 234 ? -7.715 3.491 7.784 1.00 91.06 234 ILE A N 1
ATOM 1867 C CA . ILE A 1 234 ? -8.443 4.649 8.329 1.00 91.06 234 ILE A CA 1
ATOM 1868 C C . ILE A 1 234 ? -8.661 4.420 9.833 1.00 91.06 234 ILE A C 1
ATOM 1870 O O . ILE A 1 234 ? -9.243 3.417 10.229 1.00 91.06 234 ILE A O 1
ATOM 1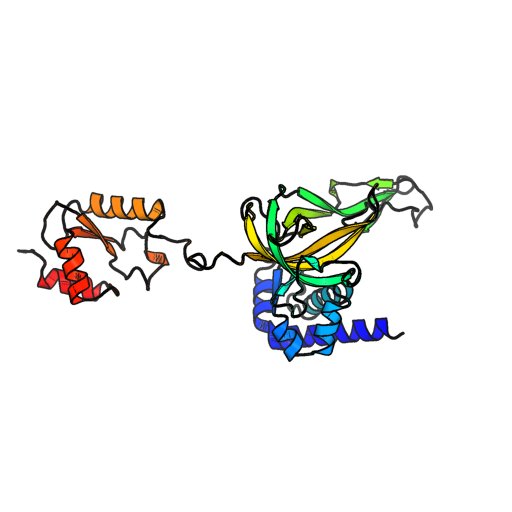874 N N . LEU A 1 235 ? -8.180 5.336 10.682 1.00 86.88 235 LEU A N 1
ATOM 1875 C CA . LEU A 1 235 ? -8.151 5.165 12.145 1.00 86.88 235 LEU A CA 1
ATOM 1876 C C . LEU A 1 235 ? -9.456 5.559 12.840 1.00 86.88 235 LEU A C 1
ATOM 1878 O O . LEU A 1 235 ? -9.800 4.991 13.870 1.00 86.88 235 LEU A O 1
ATOM 1882 N N . ASN A 1 236 ? -10.192 6.512 12.270 1.00 63.31 236 ASN A N 1
ATOM 1883 C CA . ASN A 1 236 ? -11.411 7.058 12.873 1.00 63.31 236 ASN A CA 1
ATOM 1884 C C . ASN A 1 236 ? -12.705 6.514 12.267 1.00 63.31 236 ASN A C 1
ATOM 1886 O O . ASN A 1 236 ? -13.743 7.165 12.350 1.00 63.31 236 ASN A O 1
ATOM 1890 N N . ASP A 1 237 ? -12.659 5.291 11.747 1.00 51.19 237 ASP A N 1
ATOM 1891 C CA . ASP A 1 237 ? -13.863 4.524 11.412 1.00 51.19 237 ASP A CA 1
ATOM 1892 C C . ASP A 1 237 ? -14.360 3.659 12.588 1.00 51.19 237 ASP A C 1
ATOM 1894 O O . ASP A 1 237 ? -15.108 2.700 12.420 1.00 51.19 237 ASP A O 1
ATOM 1898 N N . SER A 1 238 ? -13.999 4.019 13.827 1.00 41.50 238 SER A N 1
ATOM 1899 C CA . SER A 1 238 ? -14.581 3.426 15.034 1.00 41.50 238 SER A CA 1
ATOM 1900 C C . SER A 1 238 ? -15.641 4.323 15.684 1.00 41.50 238 SER A C 1
ATOM 1902 O O . SER A 1 238 ? -15.536 4.649 16.863 1.00 41.50 238 SER A O 1
ATOM 1904 N N . GLU A 1 239 ? -16.675 4.680 14.922 1.00 40.97 239 GLU A N 1
ATOM 1905 C CA . GLU A 1 239 ? -18.073 4.502 15.345 1.00 40.97 239 GLU A CA 1
ATOM 1906 C C . GLU A 1 239 ? -18.884 4.043 14.106 1.00 40.97 239 GLU A C 1
ATOM 1908 O O . GLU A 1 239 ? -19.245 4.853 13.259 1.00 40.97 239 GLU A O 1
ATOM 1913 N N . ASP A 1 240 ? -19.172 2.734 14.027 1.00 39.44 240 ASP A N 1
ATOM 1914 C CA . ASP A 1 240 ? -20.174 2.083 13.151 1.00 39.44 240 ASP A CA 1
ATOM 1915 C C . ASP A 1 240 ? -19.915 1.970 11.617 1.00 39.44 240 ASP A C 1
ATOM 1917 O O . ASP A 1 240 ? -20.730 2.461 10.832 1.00 39.44 240 ASP A O 1
ATOM 1921 N N . SER A 1 241 ? -18.894 1.231 11.138 1.00 39.59 241 SER A N 1
ATOM 1922 C CA . SER A 1 241 ? -18.815 0.884 9.690 1.00 39.59 241 SER A CA 1
ATOM 1923 C C . SER A 1 241 ? -18.365 -0.533 9.282 1.00 39.59 241 SER A C 1
ATOM 1925 O O . SER A 1 241 ? -18.545 -0.888 8.117 1.00 39.59 241 SER A O 1
ATOM 1927 N N . GLU A 1 242 ? -17.941 -1.427 10.184 1.00 41.97 242 GLU A N 1
ATOM 1928 C CA . GLU A 1 242 ? -17.896 -2.870 9.870 1.00 41.97 242 GLU A CA 1
ATOM 1929 C C . GLU A 1 242 ? -19.240 -3.525 10.253 1.00 41.97 242 GLU A C 1
ATOM 1931 O O . GLU A 1 242 ? -19.543 -3.695 11.432 1.00 41.97 242 GLU A O 1
ATOM 1936 N N . TYR A 1 243 ? -20.040 -3.894 9.237 1.00 42.09 243 TYR A N 1
ATOM 1937 C CA . TYR A 1 243 ? -21.431 -4.420 9.245 1.00 42.09 243 TYR A CA 1
ATOM 1938 C C . TYR A 1 243 ? -22.596 -3.427 9.059 1.00 42.09 243 TYR A C 1
ATOM 1940 O O . TYR A 1 243 ? -23.663 -3.632 9.650 1.00 42.09 243 TYR A O 1
ATOM 1948 N N . ASP A 1 244 ? -22.490 -2.425 8.180 1.00 40.75 244 ASP A N 1
ATOM 1949 C CA . ASP A 1 244 ? -23.661 -1.578 7.884 1.00 40.75 244 ASP A CA 1
ATOM 1950 C C . ASP A 1 244 ? -23.991 -1.309 6.412 1.00 40.75 244 ASP A C 1
ATOM 1952 O O . ASP A 1 244 ? -24.618 -0.302 6.093 1.00 40.75 244 ASP A O 1
ATOM 1956 N N . GLU A 1 245 ? -23.738 -2.270 5.521 1.00 50.66 245 GLU A N 1
ATOM 1957 C CA . GLU A 1 245 ? -24.222 -2.165 4.133 1.00 50.66 245 GLU A CA 1
ATOM 1958 C C . GLU A 1 245 ? -25.501 -2.961 3.818 1.00 50.66 245 GLU A C 1
ATOM 1960 O O . GLU A 1 245 ? -25.802 -3.217 2.663 1.00 50.66 245 GLU A O 1
ATOM 1965 N N . TYR A 1 246 ? -26.323 -3.324 4.812 1.00 48.81 246 TYR A N 1
ATOM 1966 C CA . TYR A 1 246 ? -27.711 -3.732 4.538 1.00 48.81 246 TYR A CA 1
ATOM 1967 C C . TYR A 1 246 ? -28.667 -3.267 5.644 1.00 48.81 246 TYR A C 1
ATOM 1969 O O . TYR A 1 246 ? -28.756 -3.849 6.725 1.00 48.81 246 TYR A O 1
ATOM 1977 N N . GLY A 1 247 ? -29.443 -2.218 5.357 1.00 54.16 247 GLY A N 1
ATOM 1978 C CA . GLY A 1 247 ? -30.607 -1.831 6.159 1.00 54.16 247 GLY A CA 1
ATOM 1979 C C . GLY A 1 247 ? -30.329 -1.090 7.468 1.00 54.16 247 GLY A C 1
ATOM 1980 O O . GLY A 1 247 ? -31.099 -1.258 8.419 1.00 54.16 247 GLY A O 1
ATOM 1981 N N . ASN A 1 248 ? -29.268 -0.278 7.522 1.00 72.81 248 ASN A N 1
ATOM 1982 C CA . ASN A 1 248 ? -29.033 0.686 8.604 1.00 72.81 248 ASN A CA 1
ATOM 1983 C C . ASN A 1 248 ? -30.281 1.572 8.812 1.00 72.81 248 ASN A C 1
ATOM 1985 O O . ASN A 1 248 ? -30.864 2.074 7.854 1.00 72.81 248 ASN A O 1
ATOM 1989 N N . ARG A 1 249 ? -30.688 1.815 10.067 1.00 75.19 249 ARG A N 1
ATOM 1990 C CA . ARG A 1 249 ? -31.870 2.635 10.418 1.00 75.19 249 ARG A CA 1
ATOM 1991 C C . ARG A 1 249 ? -31.862 4.049 9.834 1.00 75.19 249 ARG A C 1
ATOM 1993 O O . ARG A 1 249 ? -32.926 4.649 9.663 1.00 75.19 249 ARG A O 1
ATOM 2000 N N . ASN A 1 250 ? -30.678 4.582 9.558 1.00 72.56 250 ASN A N 1
ATOM 2001 C CA . ASN A 1 250 ? -30.477 5.906 8.989 1.00 72.56 250 ASN A CA 1
ATOM 2002 C C . ASN A 1 250 ? -30.480 5.906 7.453 1.00 72.56 250 ASN A C 1
ATOM 2004 O O . ASN A 1 250 ? -30.550 6.988 6.864 1.00 72.56 250 ASN A O 1
ATOM 2008 N N . SER A 1 251 ? -30.476 4.731 6.815 1.00 77.75 251 SER A N 1
ATOM 2009 C CA . SER A 1 251 ? -30.375 4.589 5.365 1.00 77.75 251 SER A CA 1
ATOM 2010 C C . SER A 1 251 ? -31.688 4.937 4.633 1.00 77.75 251 SER A C 1
ATOM 2012 O O . SER A 1 251 ? -32.791 4.780 5.186 1.00 77.75 251 SER A O 1
ATOM 2014 N N . PRO A 1 252 ? -31.617 5.417 3.376 1.00 79.06 252 PRO A N 1
ATOM 2015 C CA . PRO A 1 252 ? -32.794 5.633 2.530 1.00 79.06 252 PRO A CA 1
ATOM 2016 C C . PRO A 1 252 ? -33.637 4.364 2.316 1.00 79.06 252 PRO A C 1
ATOM 2018 O O . PRO A 1 252 ? -34.871 4.429 2.290 1.00 79.06 252 PRO A O 1
ATOM 2021 N N . GLU A 1 253 ? -32.993 3.204 2.208 1.00 83.19 253 GLU A N 1
ATOM 2022 C CA . GLU A 1 253 ? -33.618 1.892 2.008 1.00 83.19 253 GLU A CA 1
ATOM 2023 C C . GLU A 1 253 ? -34.434 1.491 3.236 1.00 83.19 253 GLU A C 1
ATOM 2025 O O . GLU A 1 253 ? -35.571 1.045 3.097 1.00 83.19 253 GLU A O 1
ATOM 2030 N N . TYR A 1 254 ? -33.912 1.723 4.445 1.00 86.06 254 TYR A N 1
ATOM 2031 C CA . TYR A 1 254 ? -34.642 1.453 5.683 1.00 86.06 254 TYR A CA 1
ATOM 2032 C C . TYR A 1 254 ? -35.876 2.344 5.828 1.00 86.06 254 TYR A C 1
ATOM 2034 O O . TYR A 1 254 ? -36.959 1.858 6.160 1.00 86.06 254 TYR A O 1
ATOM 2042 N N . ARG A 1 255 ? -35.761 3.639 5.503 1.00 87.00 255 ARG A N 1
ATOM 2043 C CA . ARG A 1 255 ? -36.917 4.557 5.473 1.00 87.00 255 ARG A CA 1
ATOM 2044 C C . ARG A 1 255 ? -37.964 4.107 4.453 1.00 87.00 255 ARG A C 1
ATOM 2046 O O . ARG A 1 255 ? -39.164 4.186 4.722 1.00 87.00 255 ARG A O 1
ATOM 2053 N N . THR A 1 256 ? -37.513 3.611 3.302 1.00 89.75 256 THR A N 1
ATOM 2054 C CA . THR A 1 256 ? -38.385 3.062 2.257 1.00 89.75 256 THR A CA 1
ATOM 2055 C C . THR A 1 256 ? -39.091 1.800 2.744 1.00 89.75 256 THR A C 1
ATOM 2057 O O . THR A 1 256 ? -40.312 1.715 2.646 1.00 89.75 256 THR A O 1
ATOM 2060 N N . TRP A 1 257 ? -38.361 0.865 3.352 1.00 93.62 257 TRP A N 1
ATOM 2061 C CA . TRP A 1 257 ? -38.915 -0.346 3.953 1.00 93.62 257 TRP A CA 1
ATOM 2062 C C . TRP A 1 257 ? -39.976 -0.026 5.013 1.00 93.62 257 TRP A C 1
ATOM 2064 O O . TRP A 1 257 ? -41.090 -0.542 4.932 1.00 93.62 257 TRP A O 1
ATOM 2074 N N . GLN A 1 258 ? -39.690 0.889 5.951 1.00 92.62 258 GLN A N 1
ATOM 2075 C CA . GLN A 1 258 ? -40.657 1.299 6.976 1.00 92.62 258 GLN A CA 1
ATOM 2076 C C . GLN A 1 258 ? -41.954 1.814 6.351 1.00 92.62 258 GLN A C 1
ATOM 2078 O O . GLN A 1 258 ? -43.046 1.445 6.785 1.00 92.62 258 GLN A O 1
ATOM 2083 N N . LYS A 1 259 ? -41.829 2.653 5.318 1.00 92.88 259 LYS A N 1
ATOM 2084 C CA . LYS A 1 259 ? -42.974 3.211 4.605 1.00 92.88 259 LYS A CA 1
ATOM 2085 C C . LYS A 1 259 ? -43.784 2.119 3.906 1.00 92.88 259 LYS A C 1
ATOM 2087 O O . LYS A 1 259 ? -44.996 2.085 4.076 1.00 92.88 259 LYS A O 1
ATOM 2092 N N . VAL A 1 260 ? -43.132 1.207 3.184 1.00 94.06 260 VAL A N 1
ATOM 2093 C CA . VAL A 1 260 ? -43.810 0.122 2.454 1.00 94.06 260 VAL A CA 1
ATOM 2094 C C . VAL A 1 260 ? -44.543 -0.826 3.406 1.00 94.06 260 VAL A C 1
ATOM 2096 O O . VAL A 1 260 ? -45.698 -1.154 3.151 1.00 94.06 260 VAL A O 1
ATOM 2099 N N . VAL A 1 261 ? -43.925 -1.216 4.527 1.00 94.69 261 VAL A N 1
ATOM 2100 C CA . VAL A 1 261 ? -44.558 -2.084 5.539 1.00 94.69 261 VAL A CA 1
ATOM 2101 C C . VAL A 1 261 ? -45.811 -1.423 6.121 1.00 94.69 261 VAL A C 1
ATOM 2103 O O . VAL A 1 261 ? -46.872 -2.042 6.196 1.00 94.69 261 VAL A O 1
ATOM 2106 N N . ILE A 1 262 ? -45.717 -0.144 6.493 1.00 93.50 262 ILE A N 1
ATOM 2107 C CA . ILE A 1 262 ? -46.848 0.601 7.060 1.00 93.50 262 ILE A CA 1
ATOM 2108 C C . ILE A 1 262 ? -47.958 0.815 6.017 1.00 93.50 262 ILE A C 1
ATOM 2110 O O . ILE A 1 262 ? -49.135 0.644 6.340 1.00 93.50 262 ILE A O 1
ATOM 2114 N N . ASP A 1 263 ? -47.602 1.159 4.777 1.00 91.19 263 ASP A N 1
ATOM 2115 C CA . ASP A 1 263 ? -48.553 1.434 3.691 1.00 91.19 263 ASP A CA 1
ATOM 2116 C C . ASP A 1 263 ? -49.249 0.167 3.166 1.00 91.19 263 ASP A C 1
ATOM 2118 O O . ASP A 1 263 ? -50.375 0.257 2.657 1.00 91.19 263 ASP A O 1
ATOM 2122 N N . SER A 1 264 ? -48.599 -0.996 3.295 1.00 90.12 264 SER A N 1
ATOM 2123 C CA . SER A 1 264 ? -49.159 -2.313 2.969 1.00 90.12 264 SER A CA 1
ATOM 2124 C C . SER A 1 264 ? -50.256 -2.705 3.958 1.00 90.12 264 SER A C 1
ATOM 2126 O O . SER A 1 264 ? -51.381 -3.004 3.561 1.00 90.12 264 SER A O 1
ATOM 2128 N N . ASP A 1 265 ? -49.955 -2.636 5.254 1.00 90.62 265 ASP A N 1
ATOM 2129 C CA . ASP A 1 265 ? -50.869 -3.091 6.301 1.00 90.62 265 ASP A CA 1
ATOM 2130 C C . ASP A 1 265 ? -51.967 -2.064 6.613 1.00 90.62 265 ASP A C 1
ATOM 2132 O O . ASP A 1 265 ? -53.112 -2.438 6.871 1.00 90.62 265 ASP A O 1
ATOM 2136 N N . ARG A 1 266 ? -51.630 -0.762 6.617 1.00 90.62 266 ARG A N 1
ATOM 2137 C CA . ARG A 1 266 ? -52.491 0.413 6.917 1.00 90.62 266 ARG A CA 1
ATOM 2138 C C . ARG A 1 266 ? -53.190 0.432 8.280 1.00 90.62 266 ARG A C 1
ATOM 2140 O O . ARG A 1 266 ? -53.750 1.455 8.679 1.00 90.62 266 ARG A O 1
ATOM 2147 N N . VAL A 1 267 ? -53.156 -0.676 9.006 1.00 94.25 267 VAL A N 1
ATOM 2148 C CA . VAL A 1 267 ? -53.665 -0.859 10.361 1.00 94.25 267 VAL A CA 1
ATOM 2149 C C . VAL A 1 267 ? -52.693 -1.723 11.156 1.00 94.25 267 VAL A C 1
ATOM 2151 O O . VAL A 1 267 ? -51.951 -2.537 10.612 1.00 94.25 267 VAL A O 1
ATOM 2154 N N . CYS A 1 268 ? -52.710 -1.557 12.473 1.00 95.62 268 CYS A N 1
ATOM 2155 C CA . CYS A 1 268 ? -51.953 -2.379 13.399 1.00 95.62 268 CYS A CA 1
ATOM 2156 C C . CYS A 1 268 ? -52.437 -3.826 13.310 1.00 95.62 268 CYS A C 1
ATOM 2158 O O . CYS A 1 268 ? -53.573 -4.115 13.687 1.00 95.62 268 CYS A O 1
ATOM 2160 N N . GLN A 1 269 ? -51.550 -4.740 12.931 1.00 95.00 269 GLN A N 1
ATOM 2161 C CA . GLN A 1 269 ? -51.869 -6.163 12.782 1.00 95.00 269 GLN A CA 1
ATOM 2162 C C . GLN A 1 269 ? -52.176 -6.871 14.112 1.00 95.00 269 GLN A C 1
ATOM 2164 O O . GLN A 1 269 ? -52.658 -7.998 14.131 1.00 95.00 269 GLN A O 1
ATOM 2169 N N . CYS A 1 270 ? -51.940 -6.209 15.249 1.00 94.19 270 CYS A N 1
ATOM 2170 C CA . CYS A 1 270 ? -52.384 -6.690 16.553 1.00 94.19 270 CYS A CA 1
ATOM 2171 C C . CYS A 1 270 ? -53.794 -6.183 16.905 1.00 94.19 270 CYS A C 1
ATOM 2173 O O . CYS A 1 270 ? -54.659 -6.975 17.251 1.00 94.19 270 CYS A O 1
ATOM 2175 N N . CYS A 1 271 ? -54.055 -4.874 16.881 1.00 93.44 271 CYS A N 1
ATOM 2176 C CA . CYS A 1 271 ? -55.287 -4.314 17.463 1.00 93.44 271 CYS A CA 1
ATOM 2177 C C . CYS A 1 271 ? -56.264 -3.683 16.461 1.00 93.44 271 CYS A C 1
ATOM 2179 O O . CYS A 1 271 ? -57.319 -3.214 16.884 1.00 93.44 271 CYS A O 1
ATOM 2181 N N . GLY A 1 272 ? -55.909 -3.614 15.176 1.00 93.19 272 GLY A N 1
ATOM 2182 C CA . GLY A 1 272 ? -56.702 -2.978 14.118 1.00 93.19 272 GLY A CA 1
ATOM 2183 C C . GLY A 1 272 ? -56.671 -1.443 14.109 1.00 93.19 272 GLY A C 1
ATOM 2184 O O . GLY A 1 272 ? -57.314 -0.818 13.272 1.00 93.19 272 GLY A O 1
ATOM 2185 N N . GLY A 1 273 ? -55.942 -0.797 15.025 1.00 92.06 273 GLY A N 1
ATOM 2186 C CA . GLY A 1 273 ? -55.838 0.667 15.066 1.00 92.06 273 GLY A CA 1
ATOM 2187 C C . GLY A 1 273 ? -54.989 1.236 13.924 1.00 92.06 273 GLY A C 1
ATOM 2188 O O . GLY A 1 273 ? -53.968 0.657 13.582 1.00 92.06 273 GLY A O 1
ATOM 2189 N N . SER A 1 274 ? -55.361 2.395 13.377 1.00 91.62 274 SER A N 1
ATOM 2190 C CA . SER A 1 274 ? -54.685 3.033 12.227 1.00 91.62 274 SER A CA 1
ATOM 2191 C C . SER A 1 274 ? -53.789 4.229 12.580 1.00 91.62 274 SER A C 1
ATOM 2193 O O . SER A 1 274 ? -53.177 4.834 11.705 1.00 91.62 274 SER A O 1
ATOM 2195 N N . LYS A 1 275 ? -53.712 4.615 13.859 1.00 90.69 275 LYS A N 1
ATOM 2196 C CA . LYS A 1 275 ? -52.914 5.767 14.310 1.00 90.69 275 LYS A CA 1
ATOM 2197 C C . LYS A 1 275 ? -51.546 5.332 14.831 1.00 90.69 275 LYS A C 1
ATOM 2199 O O . LYS A 1 275 ? -51.453 4.334 15.544 1.00 90.69 275 LYS A O 1
ATOM 2204 N N . HIS A 1 276 ? -50.528 6.151 14.551 1.00 93.19 276 HIS A N 1
ATOM 2205 C CA . HIS A 1 276 ? -49.150 5.978 15.030 1.00 93.19 276 HIS A CA 1
ATOM 2206 C C . HIS A 1 276 ? -48.592 4.580 14.726 1.00 93.19 276 HIS A C 1
ATOM 2208 O O . HIS A 1 276 ? -48.178 3.864 15.638 1.00 93.19 276 HIS A O 1
ATOM 2214 N N . LEU A 1 277 ? -48.669 4.174 13.457 1.00 94.62 277 LEU A N 1
ATOM 2215 C CA . LEU A 1 277 ? -48.118 2.907 12.987 1.00 94.62 277 LEU A CA 1
ATOM 2216 C C . LEU A 1 277 ? -46.595 2.977 12.905 1.00 94.62 277 LEU A C 1
ATOM 2218 O O . LEU A 1 277 ? -46.029 3.996 12.516 1.00 94.62 277 LEU A O 1
ATOM 2222 N N . GLU A 1 278 ? -45.960 1.875 13.272 1.00 93.12 278 GLU A N 1
ATOM 2223 C CA . GLU A 1 278 ? -44.523 1.659 13.260 1.00 93.12 278 GLU A CA 1
ATOM 2224 C C . GLU A 1 278 ? -44.263 0.274 12.653 1.00 93.12 278 GLU A C 1
ATOM 2226 O O . GLU A 1 278 ? -44.985 -0.687 12.938 1.00 93.12 278 GLU A O 1
ATOM 2231 N N . ALA A 1 279 ? -43.242 0.174 11.804 1.00 94.69 279 ALA A N 1
ATOM 2232 C CA . ALA A 1 279 ? -42.789 -1.106 11.280 1.00 94.69 279 ALA A CA 1
ATOM 2233 C C . ALA A 1 279 ? -42.008 -1.853 12.370 1.00 94.69 279 ALA A C 1
ATOM 2235 O O . ALA A 1 279 ? -41.055 -1.319 12.941 1.00 94.69 279 ALA A O 1
ATOM 2236 N N . HIS A 1 280 ? -42.423 -3.081 12.652 1.00 94.75 280 HIS A N 1
ATOM 2237 C CA . HIS A 1 280 ? -41.773 -3.988 13.587 1.00 94.75 280 HIS A CA 1
ATOM 2238 C C . HIS A 1 280 ? -41.112 -5.135 12.816 1.00 94.75 280 HIS A C 1
ATOM 2240 O O . HIS A 1 280 ? -41.721 -5.701 11.907 1.00 94.75 280 HIS A O 1
ATOM 2246 N N . HIS A 1 281 ? -39.890 -5.508 13.200 1.00 94.62 281 HIS A N 1
ATOM 2247 C CA . HIS A 1 281 ? -39.173 -6.625 12.581 1.00 94.62 281 HIS A CA 1
ATOM 2248 C C . HIS A 1 281 ? -39.670 -7.984 13.087 1.00 94.62 281 HIS A C 1
ATOM 2250 O O . HIS A 1 281 ? -39.737 -8.214 14.295 1.00 94.62 281 HIS A O 1
ATOM 2256 N N . ILE A 1 282 ? -39.995 -8.908 12.181 1.00 94.19 282 ILE A N 1
ATOM 2257 C CA . I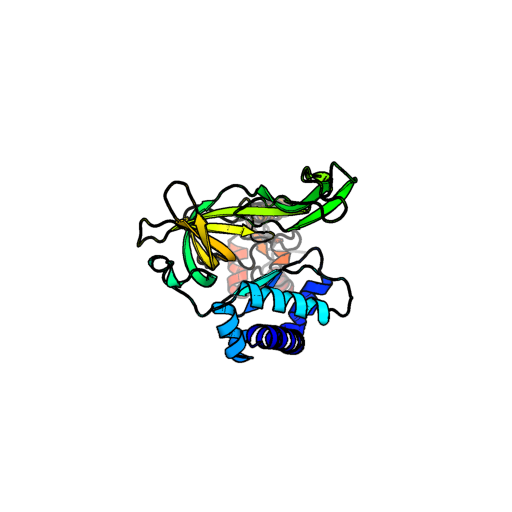LE A 1 282 ? -40.447 -10.265 12.545 1.00 94.19 282 ILE A CA 1
ATOM 2258 C C . ILE A 1 282 ? -39.277 -11.108 13.087 1.00 94.19 282 ILE A C 1
ATOM 2260 O O . ILE A 1 282 ? -39.413 -11.779 14.113 1.00 94.19 282 ILE A O 1
ATOM 2264 N N . PHE A 1 283 ? -38.130 -11.038 12.416 1.00 91.06 283 PHE A N 1
ATOM 2265 C CA . PHE A 1 283 ? -36.817 -11.526 12.831 1.00 91.06 283 PHE A CA 1
ATOM 2266 C C . PHE A 1 283 ? -35.992 -10.359 13.374 1.00 91.06 283 PHE A C 1
ATOM 2268 O O . PHE A 1 283 ? -35.954 -9.294 12.765 1.00 91.06 283 PHE A O 1
ATOM 2275 N N . SER A 1 284 ? -35.324 -10.537 14.512 1.00 88.81 284 SER A N 1
ATOM 2276 C CA . SER A 1 284 ? -34.669 -9.442 15.228 1.00 88.81 284 SER A CA 1
ATOM 2277 C C . SER A 1 284 ? -33.650 -8.672 14.385 1.00 88.81 284 SER A C 1
ATOM 2279 O O . SER A 1 284 ? -32.796 -9.254 13.719 1.00 88.81 284 SER A O 1
ATOM 2281 N N . TYR A 1 285 ? -33.711 -7.339 14.482 1.00 83.81 285 TYR A N 1
ATOM 2282 C CA . TYR A 1 285 ? -32.814 -6.408 13.783 1.00 83.81 285 TYR A CA 1
ATOM 2283 C C . TYR A 1 285 ? -31.327 -6.679 14.072 1.00 83.81 285 TYR A C 1
ATOM 2285 O O . TYR A 1 285 ? -30.486 -6.532 13.187 1.00 83.81 285 TYR A O 1
ATOM 2293 N N . GLN A 1 286 ? -31.013 -7.057 15.319 1.00 81.50 286 GLN A N 1
ATOM 2294 C CA . GLN A 1 286 ? -29.641 -7.304 15.775 1.00 81.50 286 GLN A CA 1
ATOM 2295 C C . GLN A 1 286 ? -29.093 -8.632 15.247 1.00 81.50 286 GLN A C 1
ATOM 2297 O O . GLN A 1 286 ? -27.974 -8.654 14.752 1.00 81.50 286 GLN A O 1
ATOM 2302 N N . ASN A 1 287 ? -29.882 -9.712 15.292 1.00 83.06 287 ASN A N 1
ATOM 2303 C CA . ASN A 1 287 ? -29.379 -11.049 14.958 1.00 83.06 287 ASN A CA 1
ATOM 2304 C C . ASN A 1 287 ? -29.596 -11.433 13.486 1.00 83.06 287 ASN A C 1
ATOM 2306 O O . ASN A 1 287 ? -29.124 -12.481 13.063 1.00 83.06 287 ASN A O 1
ATOM 2310 N N . ASN A 1 288 ? -30.313 -10.616 12.700 1.00 83.12 288 ASN A N 1
ATOM 2311 C CA . ASN A 1 288 ? -30.632 -10.915 11.298 1.00 83.12 288 ASN A CA 1
ATOM 2312 C C . ASN A 1 288 ? -30.353 -9.717 10.358 1.00 83.12 288 ASN A C 1
ATOM 2314 O O . ASN A 1 288 ? -31.296 -9.182 9.765 1.00 83.12 288 ASN A O 1
ATOM 2318 N N . PRO A 1 289 ? -29.086 -9.273 10.195 1.00 81.94 289 PRO A N 1
ATOM 2319 C CA . PRO A 1 289 ? -28.748 -8.081 9.407 1.00 81.94 289 PRO A CA 1
ATOM 2320 C C . PRO A 1 289 ? -29.212 -8.132 7.946 1.00 81.94 289 PRO A C 1
ATOM 2322 O O . PRO A 1 289 ? -29.809 -7.178 7.452 1.00 81.94 289 PRO A O 1
ATOM 2325 N N . SER A 1 290 ? -29.057 -9.282 7.285 1.00 82.25 290 SER A N 1
ATOM 2326 C CA . SER A 1 290 ? -29.461 -9.492 5.885 1.00 82.25 290 SER A CA 1
ATOM 2327 C C . SER A 1 290 ? -30.974 -9.396 5.641 1.00 82.25 290 SER A C 1
ATOM 2329 O O . SER A 1 290 ? -31.409 -9.238 4.504 1.00 82.25 290 SER A O 1
ATOM 2331 N N . TYR A 1 291 ? -31.795 -9.444 6.697 1.00 85.12 291 TYR A N 1
ATOM 2332 C CA . TYR A 1 291 ? -33.253 -9.339 6.606 1.00 85.12 291 TYR A CA 1
ATOM 2333 C C . TYR A 1 291 ? -33.791 -7.961 7.019 1.00 85.12 291 TYR A C 1
ATOM 2335 O O . TYR A 1 291 ? -35.006 -7.764 6.997 1.00 85.12 291 TYR A O 1
ATOM 2343 N N . ARG A 1 292 ? -32.945 -6.993 7.405 1.00 89.00 292 ARG A N 1
ATOM 2344 C CA . ARG A 1 292 ? -33.384 -5.702 7.984 1.00 89.00 292 ARG A CA 1
ATOM 2345 C C . ARG A 1 292 ? -34.328 -4.900 7.082 1.00 89.00 292 ARG A C 1
ATOM 2347 O O . ARG A 1 292 ? -35.230 -4.249 7.605 1.00 89.00 292 ARG A O 1
ATOM 2354 N N . VAL A 1 293 ? -34.132 -4.975 5.763 1.00 89.31 293 VAL A N 1
ATOM 2355 C CA . VAL A 1 293 ? -34.952 -4.299 4.733 1.00 89.31 293 VAL A CA 1
ATOM 2356 C C . VAL A 1 293 ? -35.722 -5.267 3.835 1.00 89.31 293 VAL A C 1
ATOM 2358 O O . VAL A 1 293 ? -36.322 -4.858 2.843 1.00 89.31 293 VAL A O 1
ATOM 2361 N N . ASN A 1 294 ? -35.752 -6.555 4.182 1.00 90.38 294 ASN A N 1
ATOM 2362 C CA . ASN A 1 294 ? -36.617 -7.503 3.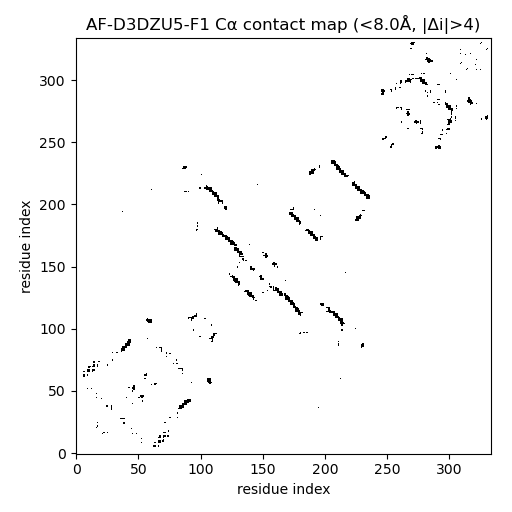495 1.00 90.38 294 ASN A CA 1
ATOM 2363 C C . ASN A 1 294 ? -38.082 -7.159 3.822 1.00 90.38 294 ASN A C 1
ATOM 2365 O O . ASN A 1 294 ? -38.459 -7.072 4.994 1.00 90.38 294 ASN A O 1
ATOM 2369 N N . LEU A 1 295 ? -38.908 -6.950 2.794 1.00 89.38 295 LEU A N 1
ATOM 2370 C CA . LEU A 1 295 ? -40.318 -6.578 2.954 1.00 89.38 295 LEU A CA 1
ATOM 2371 C C . LEU A 1 295 ? -41.122 -7.632 3.732 1.00 89.38 295 LEU A C 1
ATOM 2373 O O . LEU A 1 295 ? -42.037 -7.272 4.466 1.00 89.38 295 LEU A O 1
ATOM 2377 N N . GLU A 1 296 ? -40.745 -8.909 3.645 1.00 91.38 296 GLU A N 1
ATOM 2378 C CA . GLU A 1 296 ? -41.377 -9.999 4.400 1.00 91.38 296 GLU A CA 1
ATOM 2379 C C . GLU A 1 296 ? -40.964 -10.020 5.877 1.00 91.38 296 GLU A C 1
ATOM 2381 O O . GLU A 1 296 ? -41.608 -10.671 6.697 1.00 91.38 296 GLU A O 1
ATOM 2386 N N . ASN A 1 297 ? -39.906 -9.293 6.248 1.00 93.75 297 ASN A N 1
ATOM 2387 C CA . ASN A 1 297 ? -39.454 -9.169 7.631 1.00 93.75 297 ASN A CA 1
ATOM 2388 C C . ASN A 1 297 ? -40.107 -7.985 8.372 1.00 93.75 297 ASN A C 1
ATOM 2390 O O . ASN A 1 297 ? -39.638 -7.580 9.436 1.00 93.75 297 ASN A O 1
ATOM 2394 N N . GLY A 1 298 ? -41.175 -7.403 7.829 1.00 94.81 298 GLY A N 1
ATOM 2395 C CA . GLY A 1 298 ? -41.890 -6.282 8.433 1.00 94.81 298 GLY A CA 1
ATOM 2396 C C . GLY A 1 298 ? -43.348 -6.594 8.740 1.00 94.81 298 GLY A C 1
ATOM 2397 O O . GLY A 1 298 ? -44.023 -7.281 7.984 1.00 94.81 298 GLY A O 1
ATOM 2398 N N . ILE A 1 299 ? -43.841 -6.051 9.853 1.00 96.31 299 ILE A N 1
ATOM 2399 C CA . ILE A 1 299 ? -45.267 -6.024 10.197 1.00 96.31 299 ILE A CA 1
ATOM 2400 C C . ILE A 1 299 ? -45.621 -4.671 10.821 1.00 96.31 299 ILE A C 1
ATOM 2402 O O . ILE A 1 299 ? -44.864 -4.150 11.645 1.00 96.31 299 ILE A O 1
ATOM 2406 N N . ALA A 1 300 ? -46.762 -4.082 10.468 1.00 96.94 300 ALA A N 1
ATOM 2407 C CA . ALA A 1 300 ? -47.189 -2.814 11.048 1.00 96.94 300 ALA A CA 1
ATOM 2408 C C . ALA A 1 300 ? -47.880 -3.026 12.400 1.00 96.94 300 ALA A C 1
ATOM 2410 O O . ALA A 1 300 ? -48.907 -3.701 12.520 1.00 96.94 300 ALA A O 1
ATOM 2411 N N . LEU A 1 301 ? -47.360 -2.372 13.437 1.00 95.75 301 LEU A N 1
ATOM 2412 C CA . LEU A 1 301 ? -47.976 -2.298 14.758 1.00 95.75 301 LEU A CA 1
ATOM 2413 C C . LEU A 1 301 ? -48.173 -0.833 15.144 1.00 95.75 301 LEU A C 1
ATOM 2415 O O . LEU A 1 301 ? -47.363 0.021 14.812 1.00 95.75 301 LEU A O 1
ATOM 2419 N N . CYS A 1 302 ? -49.231 -0.508 15.888 1.00 95.25 302 CYS A N 1
ATOM 2420 C CA . CYS A 1 302 ? -49.301 0.814 16.503 1.00 95.25 302 CYS A CA 1
ATOM 2421 C C . CYS A 1 302 ? -48.245 0.920 17.607 1.00 95.25 302 CYS A C 1
ATOM 2423 O O . CYS A 1 302 ? -47.936 -0.076 18.268 1.00 95.25 302 CYS A O 1
ATOM 2425 N N . LYS A 1 303 ? -47.762 2.134 17.873 1.00 94.38 303 LYS A N 1
ATOM 2426 C CA . LYS A 1 303 ? -46.741 2.423 18.891 1.00 94.38 303 LYS A CA 1
ATOM 2427 C C . LYS A 1 303 ? -46.987 1.728 20.237 1.00 94.38 303 LYS A C 1
ATOM 2429 O O . LYS A 1 303 ? -46.052 1.232 20.865 1.00 94.38 303 LYS A O 1
ATOM 2434 N N . TRP A 1 304 ? -48.249 1.636 20.674 1.00 94.81 304 TRP A N 1
ATOM 2435 C CA . TRP A 1 304 ? -48.617 0.935 21.909 1.00 94.81 304 TRP A CA 1
ATOM 2436 C C . TRP A 1 304 ? -48.399 -0.583 21.816 1.00 94.81 304 TRP A C 1
ATOM 2438 O O . TRP A 1 304 ? -47.768 -1.160 22.699 1.00 94.81 304 TRP A O 1
ATOM 2448 N N . CYS A 1 305 ? -48.884 -1.233 20.752 1.00 94.75 305 CYS A N 1
ATOM 2449 C CA . CYS A 1 305 ? -48.683 -2.668 20.527 1.00 94.75 305 CYS A CA 1
ATOM 2450 C C . CYS A 1 305 ? -47.200 -2.999 20.327 1.00 94.75 305 CYS A C 1
ATOM 2452 O O . CYS A 1 305 ? -46.719 -3.974 20.897 1.00 94.75 305 CYS A O 1
ATOM 2454 N N . HIS A 1 306 ? -46.478 -2.163 19.581 1.00 93.75 306 HIS A N 1
ATOM 2455 C CA . HIS A 1 306 ? -45.047 -2.304 19.342 1.00 93.75 306 HIS A CA 1
ATOM 2456 C C . HIS A 1 306 ? -44.240 -2.223 20.647 1.00 93.75 306 HIS A C 1
ATOM 2458 O O . HIS A 1 306 ? -43.498 -3.144 20.985 1.00 93.75 306 HIS A O 1
ATOM 2464 N N . SER A 1 307 ? -44.467 -1.179 21.453 1.00 92.19 307 SER A N 1
ATOM 2465 C CA . SER A 1 307 ? -43.809 -1.043 22.761 1.00 92.19 307 SER A CA 1
ATOM 2466 C C . SER A 1 307 ? -44.160 -2.202 23.698 1.00 92.19 307 SER A C 1
ATOM 2468 O O . SER A 1 307 ? -43.302 -2.733 24.405 1.00 92.19 307 SER A O 1
ATOM 2470 N N . LYS A 1 308 ? -45.428 -2.636 23.687 1.00 92.94 308 LYS A N 1
ATOM 2471 C CA . LYS A 1 308 ? -45.899 -3.753 24.512 1.00 92.94 308 LYS A CA 1
ATOM 2472 C C . LYS A 1 308 ? -45.235 -5.072 24.124 1.00 92.94 308 LYS A C 1
ATOM 2474 O O . LYS A 1 308 ? -44.925 -5.856 25.015 1.00 92.94 308 LYS A O 1
ATOM 2479 N N . TYR A 1 309 ? -44.999 -5.316 22.837 1.00 94.94 309 TYR A N 1
ATOM 2480 C CA . TYR A 1 309 ? -44.267 -6.495 22.384 1.00 94.94 309 TYR A CA 1
ATOM 2481 C C . TYR A 1 309 ? -42.866 -6.548 23.011 1.00 94.94 309 TYR A C 1
ATOM 2483 O O . TYR A 1 309 ? -42.537 -7.522 23.692 1.00 94.94 309 TYR A O 1
ATOM 2491 N N . HIS A 1 310 ? -42.082 -5.473 22.873 1.00 88.75 310 HIS A N 1
ATOM 2492 C CA . HIS A 1 310 ? -40.716 -5.426 23.404 1.00 88.75 310 HIS A CA 1
ATOM 2493 C C . HIS A 1 310 ? -40.661 -5.478 24.934 1.00 88.75 310 HIS A C 1
ATOM 2495 O O . HIS A 1 310 ? -39.725 -6.047 25.490 1.00 88.75 310 HIS A O 1
ATOM 2501 N N . SER A 1 311 ? -41.690 -4.982 25.626 1.00 90.50 311 SER A N 1
ATOM 2502 C CA . SER A 1 311 ? -41.813 -5.152 27.079 1.00 90.50 311 SER A CA 1
ATOM 2503 C C . SER A 1 311 ? -41.994 -6.614 27.514 1.00 90.50 311 SER A C 1
ATOM 2505 O O . SER A 1 311 ? -41.649 -6.935 28.647 1.00 90.50 311 SER A O 1
ATOM 2507 N N . TYR A 1 312 ? -42.558 -7.484 26.667 1.00 89.56 312 TYR A N 1
ATOM 2508 C CA . TYR A 1 312 ? -42.819 -8.894 26.993 1.00 89.56 312 TYR A CA 1
ATOM 2509 C C . TYR A 1 312 ? -41.733 -9.847 26.485 1.00 89.56 312 TYR A C 1
ATOM 2511 O O . TYR A 1 312 ? -41.469 -10.857 27.133 1.00 89.56 312 TYR A O 1
ATOM 2519 N N . TYR A 1 313 ? -41.148 -9.559 25.320 1.00 87.62 313 TYR A N 1
ATOM 2520 C CA . TYR A 1 313 ? -40.246 -10.478 24.615 1.00 87.62 313 TYR A CA 1
ATOM 2521 C C . TYR A 1 313 ? -38.831 -9.921 24.406 1.00 87.62 313 TYR A C 1
ATOM 2523 O O . TYR A 1 313 ? -37.974 -10.630 23.889 1.00 87.62 313 TYR A O 1
ATOM 2531 N N . GLY A 1 314 ? -38.558 -8.680 24.819 1.00 88.50 314 GLY A N 1
ATOM 2532 C CA . GLY A 1 314 ? -37.267 -8.033 24.591 1.00 88.50 314 GLY A CA 1
ATOM 2533 C C . GLY A 1 314 ? -37.047 -7.647 23.125 1.00 88.50 314 GLY A C 1
ATOM 2534 O O . GLY A 1 314 ? -37.995 -7.528 22.346 1.00 88.50 314 GLY A O 1
ATOM 2535 N N . LYS A 1 315 ? -35.785 -7.398 22.751 1.00 84.12 315 LYS A N 1
ATOM 2536 C CA . LYS A 1 315 ? -35.388 -6.964 21.395 1.00 84.12 315 LYS A CA 1
ATOM 2537 C C . LYS A 1 315 ? -35.115 -8.124 20.430 1.00 84.12 315 LYS A C 1
ATOM 2539 O O . LYS A 1 315 ? -35.062 -7.897 19.223 1.00 84.12 315 LYS A O 1
ATOM 2544 N N . ASP A 1 316 ? -34.991 -9.349 20.937 1.00 86.25 316 ASP A N 1
ATOM 2545 C CA . ASP A 1 316 ? -34.771 -10.543 20.119 1.00 86.25 316 ASP A CA 1
ATOM 2546 C C . ASP A 1 316 ? -36.097 -11.092 19.566 1.00 86.25 316 ASP A C 1
ATOM 2548 O O . ASP A 1 316 ? -36.653 -12.093 20.022 1.00 86.25 316 ASP A O 1
ATOM 2552 N N . ALA A 1 317 ? -36.672 -10.353 18.618 1.00 86.94 317 ALA A N 1
ATOM 2553 C CA . ALA A 1 317 ? -37.873 -10.772 17.920 1.00 86.94 317 ALA A CA 1
ATOM 2554 C C . ALA A 1 317 ? -37.665 -12.041 17.075 1.00 86.94 317 ALA A C 1
ATOM 2556 O O . ALA A 1 317 ? -36.660 -12.207 16.388 1.00 86.94 317 ALA A O 1
ATOM 2557 N N . SER A 1 318 ? -38.666 -12.921 17.097 1.00 91.88 318 SER A N 1
ATOM 2558 C CA . SER A 1 318 ? -38.750 -14.104 16.245 1.00 91.88 318 SER A CA 1
ATOM 2559 C C . SER A 1 318 ? -40.197 -14.311 15.777 1.00 91.88 318 SER A C 1
ATOM 2561 O O . SER A 1 318 ? -41.136 -13.902 16.476 1.00 91.88 318 SER A O 1
ATOM 2563 N N . PRO A 1 319 ? -40.430 -15.057 14.681 1.00 92.94 319 PRO A N 1
ATOM 2564 C CA . PRO A 1 319 ? -41.783 -15.432 14.267 1.00 92.94 319 PRO A CA 1
ATOM 2565 C C . PRO A 1 319 ? -42.591 -16.085 15.400 1.00 92.94 319 PRO A C 1
ATOM 2567 O O . PRO A 1 319 ? -43.779 -15.822 15.585 1.00 92.94 319 PRO A O 1
ATOM 2570 N N . LYS A 1 320 ? -41.933 -16.903 16.233 1.00 90.44 320 LYS A N 1
ATOM 2571 C CA . LYS A 1 320 ? -42.567 -17.616 17.349 1.00 90.44 320 LYS A CA 1
ATOM 2572 C C . LYS A 1 320 ? -43.043 -16.671 18.454 1.00 90.44 320 LYS A C 1
ATOM 2574 O O . LYS A 1 320 ? -44.132 -16.880 18.995 1.00 90.44 320 LYS A O 1
ATOM 2579 N N . SER A 1 321 ? -42.251 -15.662 18.820 1.00 92.38 321 SER A N 1
ATOM 2580 C CA . SER A 1 321 ? -42.656 -14.664 19.820 1.00 92.38 321 SER A CA 1
ATOM 2581 C C . SER A 1 321 ? -43.737 -13.736 19.275 1.00 92.38 321 SER A C 1
ATOM 2583 O O . SER A 1 321 ? -44.698 -13.461 19.993 1.00 92.38 321 SER A O 1
ATOM 2585 N N . LEU A 1 322 ? -43.653 -13.342 17.999 1.00 92.25 322 LEU A N 1
ATOM 2586 C CA . LEU A 1 322 ? -44.676 -12.527 17.341 1.00 92.25 322 LEU A CA 1
ATOM 2587 C C . LEU A 1 322 ? -46.029 -13.247 17.276 1.00 92.25 322 LEU A C 1
ATOM 2589 O O . LEU A 1 322 ? -47.034 -12.696 17.716 1.00 92.25 322 LEU A O 1
ATOM 2593 N N . ILE A 1 323 ? -46.064 -14.510 16.839 1.00 93.00 323 ILE A N 1
ATOM 2594 C CA . ILE A 1 323 ? -47.300 -15.313 16.812 1.00 93.00 323 ILE A CA 1
ATOM 2595 C C . ILE A 1 323 ? -47.900 -15.447 18.218 1.00 93.00 323 ILE A C 1
ATOM 2597 O O . ILE A 1 323 ? -49.113 -15.323 18.390 1.00 93.00 323 ILE A O 1
ATOM 2601 N N . ARG A 1 324 ? -47.073 -15.686 19.247 1.00 92.75 324 ARG A N 1
ATOM 2602 C CA . ARG A 1 324 ? -47.547 -15.749 20.643 1.00 92.75 324 ARG A CA 1
ATOM 2603 C C . ARG A 1 324 ? -48.132 -14.417 21.107 1.00 92.75 324 ARG A C 1
ATOM 2605 O O . ARG A 1 324 ? -49.160 -14.422 21.780 1.00 92.75 324 ARG A O 1
ATOM 2612 N N . PHE A 1 325 ? -47.501 -13.302 20.748 1.00 94.94 325 PHE A N 1
ATOM 2613 C CA . PHE A 1 325 ? -47.989 -11.964 21.066 1.00 94.94 325 PHE A CA 1
ATOM 2614 C C . PHE A 1 325 ? -49.342 -11.688 20.403 1.00 94.94 325 PHE A C 1
ATOM 2616 O O . PHE A 1 325 ? -50.289 -11.317 21.095 1.00 94.94 325 PHE A O 1
ATOM 2623 N N . LEU A 1 326 ? -49.455 -11.934 19.094 1.00 93.94 326 LEU A N 1
ATOM 2624 C CA . LEU A 1 326 ? -50.685 -11.719 18.331 1.00 93.94 326 LEU A CA 1
ATOM 2625 C C . LEU A 1 326 ? -51.821 -12.624 18.816 1.00 93.94 326 LEU A C 1
ATOM 2627 O O . LEU A 1 326 ? -52.932 -12.150 18.991 1.00 93.94 326 LEU A O 1
ATOM 2631 N N . LYS A 1 327 ? -51.561 -13.891 19.153 1.00 91.75 327 LYS A N 1
ATOM 2632 C CA . LYS A 1 327 ? -52.596 -14.760 19.747 1.00 91.75 327 LYS A CA 1
ATOM 2633 C C . LYS A 1 327 ? -53.072 -14.283 21.118 1.00 91.75 327 LYS A C 1
ATOM 2635 O O . LYS A 1 327 ? -54.212 -14.525 21.492 1.00 91.75 327 LYS A O 1
ATOM 2640 N N . ARG A 1 328 ? -52.189 -13.659 21.899 1.00 92.12 328 ARG A N 1
ATOM 2641 C CA . ARG A 1 328 ? -52.485 -13.252 23.279 1.00 92.12 328 ARG A CA 1
ATOM 2642 C C . ARG A 1 328 ? -53.150 -11.881 23.373 1.00 92.12 328 ARG A C 1
ATOM 2644 O O . ARG A 1 328 ? -53.946 -11.653 24.278 1.00 92.12 328 ARG A O 1
ATOM 2651 N N . PHE A 1 329 ? -52.757 -10.952 22.510 1.00 91.12 329 PHE A N 1
ATOM 2652 C CA . PHE A 1 329 ? -53.161 -9.545 22.583 1.00 91.12 329 PHE A CA 1
ATOM 2653 C C . PHE A 1 329 ? -53.825 -9.041 21.307 1.00 91.12 329 PHE A C 1
ATOM 2655 O O . PHE A 1 329 ? -54.320 -7.911 21.289 1.00 91.12 329 PHE A O 1
ATOM 2662 N N . GLY A 1 330 ? -53.800 -9.850 20.252 1.00 84.94 330 GLY A N 1
ATOM 2663 C CA . GLY A 1 330 ? -54.461 -9.544 19.006 1.00 84.94 330 GLY A CA 1
ATOM 2664 C C . GLY A 1 330 ? -55.968 -9.544 19.181 1.00 84.94 330 GLY A C 1
ATOM 2665 O O . GLY A 1 330 ? -56.522 -10.336 19.942 1.00 84.94 330 GLY A O 1
ATOM 2666 N N . ARG A 1 331 ? -56.633 -8.636 18.476 1.00 73.44 331 ARG A N 1
ATOM 2667 C CA . ARG A 1 331 ? -58.078 -8.688 18.295 1.00 73.44 331 ARG A CA 1
ATOM 2668 C C . ARG A 1 331 ? -58.344 -9.398 16.976 1.00 73.44 331 ARG A C 1
ATOM 2670 O O . ARG A 1 331 ? -58.462 -8.743 15.950 1.00 73.44 331 ARG A O 1
ATOM 2677 N N . TYR A 1 332 ? -58.403 -10.722 17.020 1.00 53.62 332 TYR A N 1
ATOM 2678 C CA . TYR A 1 332 ? -59.197 -11.469 16.054 1.00 53.62 332 TYR A CA 1
ATOM 2679 C C . TYR A 1 332 ? -60.336 -12.132 16.819 1.00 53.62 332 TYR A C 1
ATOM 2681 O O . TYR A 1 332 ? -60.135 -13.106 17.540 1.00 53.62 332 TYR A O 1
ATOM 2689 N N . ASP A 1 333 ? -61.517 -11.528 16.683 1.00 48.00 333 ASP A N 1
ATOM 2690 C CA . ASP A 1 333 ? -62.759 -12.283 16.615 1.00 48.00 333 ASP A CA 1
ATOM 2691 C C . ASP A 1 333 ? -62.772 -12.918 15.217 1.00 48.00 333 ASP A C 1
ATOM 2693 O O . ASP A 1 333 ? -62.874 -12.212 14.210 1.00 48.00 333 ASP A O 1
ATOM 2697 N N . GLY A 1 334 ? -62.563 -14.233 15.168 1.00 35.97 334 GLY A N 1
ATOM 2698 C CA . GLY A 1 334 ? -62.475 -15.035 13.948 1.00 35.97 334 GLY A CA 1
ATOM 2699 C C . GLY A 1 334 ? -61.742 -16.336 14.197 1.00 35.97 334 GLY A C 1
ATOM 2700 O O . GLY A 1 334 ? -60.543 -16.384 13.847 1.00 35.97 334 GLY A O 1
#

Foldseek 3Di:
DVVVVVLVVLLVLLLVCCVPVVVVQLVVQLVCPPVHAEREDELVSVCVSPVVLSVCCFQAVVSNQVSNLVSSCVNPPVNPSGNHAYFYPPRPQEDEPVPLDDVQANGKHKYKWFWADKDAKDKDFQWWWKAQPPPRDIDTDGQDPQDDDDDCADPVPRGRDIDTDPVPTDIWIKIWTWIHHPVDPDIAIEIDTHPRHDDPPHDGGFMKMFIFHWHWDQDPVGIDIHTHTSDIGGDPPPPDDPQDPAQDCPDPLVVVLFCLQCVVACAAQAERHNPQKTWDFQAAVVPCRNCNNPNVRTHIHHPVLRVVLCVVPNRGHHNVSVVVSSVVRGDDPD

Mean predicted aligned error: 14.47 Å

Solvent-accessible surface area (backbone atoms only — not comparable to full-atom values): 18623 Å² total; per-residue (Å²): 119,66,66,66,52,52,55,54,49,50,22,55,50,34,37,50,42,43,66,65,79,40,35,68,63,52,51,52,38,62,70,44,49,85,84,43,44,69,47,81,40,54,36,59,62,43,34,74,73,36,52,70,59,40,54,43,34,33,65,37,28,75,65,44,52,54,26,43,46,50,18,51,47,72,68,45,89,80,70,76,71,67,84,54,46,81,23,54,42,77,52,83,55,60,46,62,60,89,69,74,47,81,93,41,54,58,17,41,37,22,33,60,33,26,31,67,41,65,46,74,58,45,77,41,72,40,31,43,25,31,33,30,76,75,75,66,50,76,43,82,35,75,41,49,100,89,45,90,66,75,79,77,59,38,90,88,78,66,37,68,52,70,41,78,39,69,93,74,31,44,71,36,49,29,20,47,34,34,31,31,45,96,94,48,92,62,69,42,42,35,38,29,48,52,89,71,40,54,87,73,82,64,51,70,70,42,42,30,37,40,24,23,34,30,40,74,47,83,51,101,89,44,80,45,68,32,31,44,50,57,35,79,43,71,66,74,62,82,77,86,64,93,89,57,91,52,44,39,84,86,38,72,62,24,52,48,37,40,48,51,29,33,68,70,56,59,29,11,76,36,70,64,46,65,65,64,68,38,58,41,53,38,53,15,64,84,86,34,46,91,44,52,49,40,71,88,30,44,42,21,22,19,55,66,58,47,53,52,47,40,75,75,59,49,77,71,36,32,64,69,58,50,53,53,47,39,74,72,66,30,70,72,92,126

Nearest PDB structures (foldseek):
  1ltl-assembly2_E  TM=9.108E-01  e=4.001E-28  Methanothermobacter thermautotrophicus
  4pof-assembly1_A  TM=9.071E-01  e=9.390E-20  Pyrococcus furiosus DSM 3638
  7qhs-assembly1_5  TM=7.641E-01  e=3.541E-16  Saccharomyces cerevisiae
  8w0e-assembly1_3  TM=6.953E-01  e=4.219E-16  Homo sapiens
  8rig-assembly1_5  TM=7.510E-01  e=3.662E-15  Saccharomyces cerevisiae S288C

Radius of gyration: 28.68 Å; Cα contacts (8 Å, |Δi|>4): 593; chains: 1; bounding box: 91×48×64 Å